Protein AF-A0A8W7PUQ1-F1 (afdb_monomer)

Secondary structure (DSSP, 8-state):
------EEEEE-TTSSEEEEEETTEEEEEES-----TT----------TTTEEEEEEETTEEE-TTS-EEE--HHHHHHTEETTEEEEEEE-SSS--EEEEEEGGG--EEEEETTEEEEE-SS---TT--TT-PPP-EEEETTTEEEE-TT--EEESTT-SS-SEEEEE-TTS-EEEEETTTTEEEEE-GGG-EEEEEEGGGGGGEESGGG---

Nearest PDB structures (foldseek):
  7pmv-assembly1_E  TM=7.782E-01  e=1.027E-05  Homo sapiens
  5dmv-assembly1_C  TM=2.772E-01  e=4.025E-01  Mus musculus
  7zke-assembly1_D  TM=2.322E-01  e=4.479E-01  Thermochaetoides thermophila
  3hih-assembly2_B  TM=2.361E-01  e=4.246E-01  Homo sapiens
  8crc-assembly1_A  TM=2.376E-01  e=8.061E-01  Homo sapiens

Radius of gyration: 18.16 Å; Cα contacts (8 Å, |Δi|>4): 390; chains: 1; bounding box: 44×46×50 Å

Foldseek 3Di:
DPDDWDWDWDDDPPAQWIWIATPNQTDTDRNPPDDDPPDPDPPPVDPPPPFKFKWKDDPQWIQASVRDIDGNDPVQQVVQDDVQWGWAKWQQDPDTAKTWIQGHPLQWIWMDGPNKIKTDGFDDDDPPPDPPDHTQCWIQIRVPDTDRQVVHKDFPVRPDPDTQWIWHQDPQRWIWIAGPVFRKIWIAHPPNMIMIMGTPVSLVRMDGNNNDDD

Mean predicted aligned error: 12.74 Å

pLDDT: mean 76.25, std 22.29, range [30.56, 98.12]

Structure (mmCIF, N/CA/C/O backbone):
data_AF-A0A8W7PUQ1-F1
#
_entry.id   AF-A0A8W7PUQ1-F1
#
loop_
_atom_site.group_PDB
_atom_site.id
_atom_site.type_symbol
_atom_site.label_atom_id
_atom_site.label_alt_id
_atom_site.label_comp_id
_atom_site.label_asym_id
_atom_site.label_entity_id
_atom_site.label_seq_id
_atom_site.pdbx_PDB_ins_code
_atom_site.Cartn_x
_atom_site.Cartn_y
_atom_site.Cartn_z
_atom_site.occupancy
_atom_site.B_iso_or_equiv
_atom_site.auth_seq_id
_atom_site.auth_comp_id
_atom_site.auth_asym_id
_atom_site.auth_atom_id
_atom_site.pdbx_PDB_model_num
ATOM 1 N N . MET A 1 1 ? -3.668 -27.436 -26.115 1.00 35.34 1 MET A N 1
ATOM 2 C CA . MET A 1 1 ? -2.282 -27.115 -25.730 1.00 35.34 1 MET A CA 1
ATOM 3 C C . MET A 1 1 ? -2.263 -27.087 -24.222 1.00 35.34 1 MET A C 1
ATOM 5 O O . MET A 1 1 ? -3.019 -26.320 -23.648 1.00 35.34 1 MET A O 1
ATOM 9 N N . THR A 1 2 ? -1.548 -28.007 -23.590 1.00 33.47 2 THR A N 1
ATOM 10 C CA . THR A 1 2 ? -1.236 -27.913 -22.163 1.00 33.47 2 THR A CA 1
ATOM 11 C C . THR A 1 2 ? 0.020 -27.069 -22.061 1.00 33.47 2 THR A C 1
ATOM 13 O O . THR A 1 2 ? 1.080 -27.518 -22.490 1.00 33.47 2 THR A O 1
ATOM 16 N N . ASP A 1 3 ? -0.117 -25.838 -21.578 1.00 37.69 3 ASP A N 1
ATOM 17 C CA . ASP A 1 3 ? 1.042 -25.005 -21.276 1.00 37.69 3 ASP A CA 1
ATOM 18 C C . ASP A 1 3 ? 1.811 -25.665 -20.131 1.00 37.69 3 ASP A C 1
ATOM 20 O O . ASP A 1 3 ? 1.284 -25.899 -19.041 1.00 37.69 3 ASP A O 1
ATOM 24 N N . HIS A 1 4 ? 3.047 -26.052 -20.421 1.00 41.28 4 HIS A N 1
ATOM 25 C CA . HIS A 1 4 ? 3.961 -26.610 -19.440 1.00 41.28 4 HIS A CA 1
ATOM 26 C C . HIS A 1 4 ? 4.674 -25.446 -18.755 1.00 41.28 4 HIS A C 1
ATOM 28 O O . HIS A 1 4 ? 5.377 -24.682 -19.409 1.00 41.28 4 HIS A O 1
ATOM 34 N N . ILE A 1 5 ? 4.466 -25.298 -17.447 1.00 40.88 5 ILE A N 1
ATOM 35 C CA . ILE A 1 5 ? 5.222 -24.354 -16.623 1.00 40.88 5 ILE A CA 1
ATOM 36 C C . ILE A 1 5 ? 6.521 -25.051 -16.229 1.00 40.88 5 ILE A C 1
ATOM 38 O O . ILE A 1 5 ? 6.491 -26.050 -15.507 1.00 40.88 5 ILE A O 1
ATOM 42 N N . ASP A 1 6 ? 7.643 -24.527 -16.708 1.00 37.72 6 ASP A N 1
ATOM 43 C CA . ASP A 1 6 ? 8.970 -24.981 -16.304 1.00 37.72 6 ASP A CA 1
ATOM 44 C C . ASP A 1 6 ? 9.453 -24.085 -15.156 1.00 37.72 6 ASP A C 1
ATOM 46 O O . ASP A 1 6 ? 9.584 -22.868 -15.319 1.00 37.72 6 ASP A O 1
ATOM 50 N N . VAL A 1 7 ? 9.630 -24.673 -13.970 1.00 40.47 7 VAL A N 1
ATOM 51 C CA . VAL A 1 7 ? 10.018 -23.951 -12.751 1.00 40.47 7 VAL A CA 1
ATOM 52 C C . VAL A 1 7 ? 11.412 -24.393 -12.347 1.00 40.47 7 VAL A C 1
ATOM 54 O O . VAL A 1 7 ? 11.623 -25.547 -11.970 1.00 40.47 7 VAL A O 1
ATOM 57 N N . GLN A 1 8 ? 12.358 -23.458 -12.361 1.00 41.62 8 GLN A N 1
ATOM 58 C CA . GLN A 1 8 ? 13.697 -23.679 -11.823 1.00 41.62 8 GLN A CA 1
ATOM 59 C C . GLN A 1 8 ? 13.895 -22.787 -10.601 1.00 41.62 8 GLN A C 1
ATOM 61 O O . GLN A 1 8 ? 13.978 -21.568 -10.713 1.00 41.62 8 GLN A O 1
ATOM 66 N N . ALA A 1 9 ? 13.966 -23.401 -9.422 1.00 44.19 9 ALA A N 1
ATOM 67 C CA . ALA A 1 9 ? 14.316 -22.708 -8.190 1.00 44.19 9 ALA A CA 1
ATOM 68 C C . ALA A 1 9 ? 15.819 -22.858 -7.932 1.00 44.19 9 ALA A C 1
ATOM 70 O O . ALA A 1 9 ? 16.340 -23.977 -7.886 1.00 44.19 9 ALA A O 1
ATOM 71 N N . ARG A 1 10 ? 16.520 -21.737 -7.747 1.00 41.62 10 ARG A N 1
ATOM 72 C CA . ARG A 1 10 ? 17.918 -21.712 -7.308 1.00 41.62 10 ARG A CA 1
ATOM 73 C C . ARG A 1 10 ? 18.037 -20.874 -6.046 1.00 41.62 10 ARG A C 1
ATOM 75 O O . ARG A 1 10 ? 17.667 -19.708 -6.006 1.00 41.62 10 ARG A O 1
ATOM 82 N N . VAL A 1 11 ? 18.599 -21.481 -5.007 1.00 42.81 11 VAL A N 1
ATOM 83 C CA . VAL A 1 11 ? 19.038 -20.756 -3.814 1.00 42.81 11 VAL A CA 1
ATOM 84 C C . VAL A 1 11 ? 20.487 -20.358 -4.058 1.00 42.81 11 VAL A C 1
ATOM 86 O O . VAL A 1 11 ? 21.373 -21.217 -4.089 1.00 42.81 11 VAL A O 1
ATOM 89 N N . LEU A 1 12 ? 20.733 -19.071 -4.292 1.00 43.00 12 LEU A N 1
ATOM 90 C CA . LEU A 1 12 ? 22.093 -18.566 -4.438 1.00 43.00 12 LEU A CA 1
ATOM 91 C C . LEU A 1 12 ? 22.745 -18.565 -3.055 1.00 43.00 12 LEU A C 1
ATOM 93 O O . LEU A 1 12 ? 22.314 -17.855 -2.158 1.00 43.00 12 LEU A O 1
ATOM 97 N N . GLN A 1 13 ? 23.810 -19.350 -2.869 1.00 41.94 13 GLN A N 1
ATOM 98 C CA . GLN A 1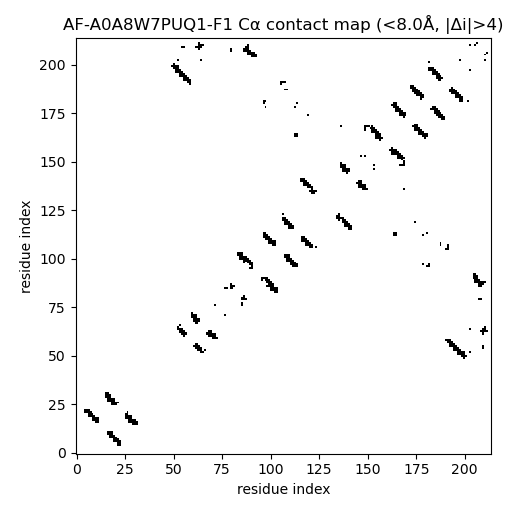 13 ? 24.498 -19.492 -1.574 1.00 41.94 13 GLN A CA 1
ATOM 99 C C . GLN A 1 13 ? 25.073 -18.178 -1.005 1.00 41.94 13 GLN A C 1
ATOM 101 O O . GLN A 1 13 ? 25.547 -18.167 0.129 1.00 41.94 13 GLN A O 1
ATOM 106 N N . TRP A 1 14 ? 25.056 -17.084 -1.773 1.00 39.66 14 TRP A N 1
ATOM 107 C CA . TRP A 1 14 ? 25.670 -15.801 -1.420 1.00 39.66 14 TRP A CA 1
ATOM 108 C C . TRP A 1 14 ? 24.685 -14.637 -1.251 1.00 39.66 14 TRP A C 1
ATOM 110 O O . TRP A 1 14 ? 25.104 -13.572 -0.802 1.00 39.66 14 TRP A O 1
ATOM 120 N N . SER A 1 15 ? 23.394 -14.828 -1.528 1.00 46.56 15 SER A N 1
ATOM 121 C CA . SER A 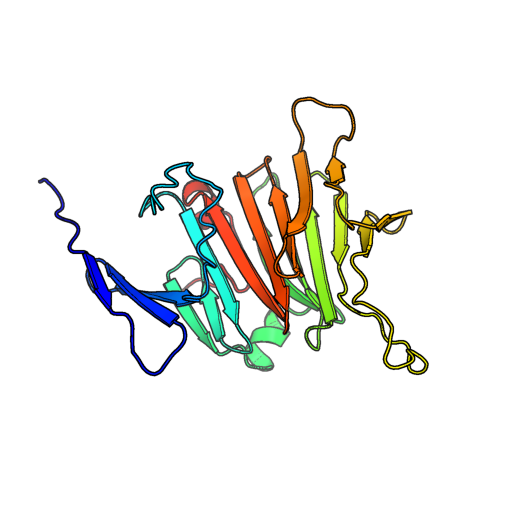1 15 ? 22.334 -13.863 -1.212 1.00 46.56 15 SER A CA 1
ATOM 122 C C . SER A 1 15 ? 21.243 -14.567 -0.408 1.00 46.56 15 SER A C 1
ATOM 124 O O . SER A 1 15 ? 20.926 -15.724 -0.657 1.00 46.56 15 SER A O 1
ATOM 126 N N . ASN A 1 16 ? 20.656 -13.891 0.582 1.00 52.47 16 ASN A N 1
ATOM 127 C CA . ASN A 1 16 ? 19.513 -14.423 1.341 1.00 52.47 16 ASN A CA 1
ATOM 128 C C . ASN A 1 16 ? 18.217 -14.358 0.509 1.00 52.47 16 ASN A C 1
ATOM 130 O O . ASN A 1 16 ? 17.157 -14.070 1.057 1.00 52.47 16 ASN A O 1
ATOM 134 N N . ASP A 1 17 ? 18.313 -14.595 -0.799 1.00 52.66 17 ASP A N 1
ATOM 135 C CA . ASP A 1 17 ? 17.231 -14.475 -1.762 1.00 52.66 17 ASP A CA 1
ATOM 136 C C . ASP A 1 17 ? 17.113 -15.793 -2.534 1.00 52.66 17 ASP A C 1
ATOM 138 O O . ASP A 1 17 ? 18.098 -16.369 -3.002 1.00 52.66 17 ASP A O 1
ATOM 142 N N . THR A 1 18 ? 15.889 -16.294 -2.639 1.00 56.56 18 THR A N 1
ATOM 143 C CA . THR A 1 18 ? 15.519 -17.422 -3.486 1.00 56.56 18 THR A CA 1
ATOM 144 C C . THR A 1 18 ? 15.159 -16.880 -4.856 1.00 56.56 18 THR A C 1
ATOM 146 O O . THR A 1 18 ? 14.224 -16.091 -4.991 1.00 56.56 18 THR A O 1
ATOM 149 N N . GLU A 1 19 ? 15.897 -17.321 -5.866 1.00 57.38 19 GLU A N 1
ATOM 150 C CA . GLU A 1 19 ? 15.599 -17.031 -7.257 1.00 57.38 19 GLU A CA 1
ATOM 151 C C . GLU A 1 19 ? 14.654 -18.116 -7.786 1.00 57.38 19 GLU A C 1
ATOM 153 O O . GLU A 1 19 ? 14.979 -19.309 -7.748 1.00 57.38 19 GLU A O 1
ATOM 158 N N . ILE A 1 20 ? 13.478 -17.722 -8.270 1.00 57.88 20 ILE A N 1
ATOM 159 C CA . ILE A 1 20 ? 12.561 -18.622 -8.974 1.00 57.88 20 ILE A CA 1
ATOM 160 C C . ILE A 1 20 ? 12.435 -18.138 -10.413 1.00 57.88 20 ILE A C 1
ATOM 162 O O . ILE A 1 20 ? 11.988 -17.019 -10.662 1.00 57.88 20 ILE A O 1
ATOM 166 N N . GLN A 1 21 ? 12.816 -18.997 -11.356 1.00 49.56 21 GLN A N 1
ATOM 167 C CA . GLN A 1 21 ? 12.643 -18.754 -12.782 1.00 49.56 21 GLN A CA 1
ATOM 168 C C . GLN A 1 21 ? 11.386 -19.457 -13.288 1.00 49.56 21 GLN A C 1
ATOM 170 O O . GLN A 1 21 ? 11.244 -20.671 -13.112 1.00 49.56 21 GLN A O 1
ATOM 175 N N . ILE A 1 22 ? 10.487 -18.693 -13.914 1.00 48.31 22 ILE A N 1
ATOM 176 C CA . ILE A 1 22 ? 9.236 -19.183 -14.507 1.00 48.31 22 ILE A CA 1
ATOM 177 C C . ILE A 1 22 ? 9.142 -18.643 -15.929 1.00 48.31 22 ILE A C 1
ATOM 179 O O . ILE A 1 22 ? 9.096 -17.431 -16.138 1.00 48.31 22 ILE A O 1
ATOM 183 N N . ASN A 1 23 ? 9.136 -19.544 -16.915 1.00 45.94 23 ASN A N 1
ATOM 184 C CA . ASN A 1 23 ? 9.055 -19.211 -18.345 1.00 45.94 23 ASN A CA 1
ATOM 185 C C . ASN A 1 23 ? 10.075 -18.139 -18.800 1.00 45.94 23 ASN A C 1
ATOM 187 O O . ASN A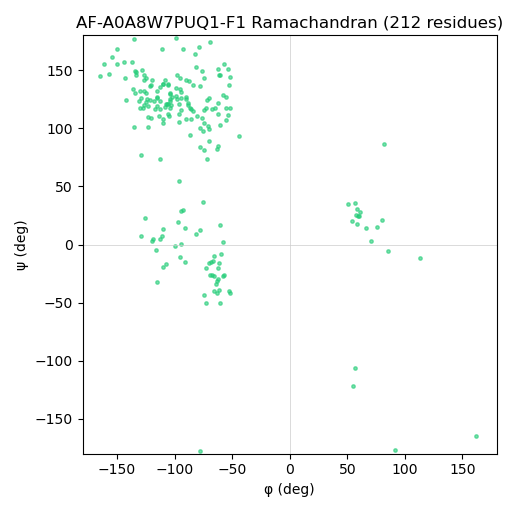 1 23 ? 9.782 -17.318 -19.665 1.00 45.94 23 ASN A O 1
ATOM 191 N N . GLY A 1 24 ? 11.275 -18.140 -18.207 1.00 51.72 24 GLY A N 1
ATOM 192 C CA . GLY A 1 24 ? 12.353 -17.191 -18.512 1.00 51.72 24 GLY A CA 1
ATOM 193 C C . GLY A 1 24 ? 12.302 -15.860 -17.750 1.00 51.72 24 GLY A C 1
ATOM 194 O O . GLY A 1 24 ? 13.245 -15.081 -17.866 1.00 51.72 24 GLY A O 1
ATOM 195 N N . GLY A 1 25 ? 11.255 -15.600 -16.960 1.00 47.41 25 GLY A N 1
ATOM 196 C CA . GLY A 1 25 ? 11.205 -14.485 -16.010 1.00 47.41 25 GLY A CA 1
ATOM 197 C C . GLY A 1 25 ? 11.792 -14.879 -14.655 1.00 47.41 25 GLY A C 1
ATOM 198 O O . GLY A 1 25 ? 11.567 -15.998 -14.193 1.00 47.41 25 GLY A O 1
ATOM 199 N N . THR A 1 26 ? 12.528 -13.968 -14.018 1.00 58.78 26 THR A N 1
ATOM 200 C CA . THR A 1 26 ? 13.144 -14.190 -12.703 1.00 58.78 26 THR A CA 1
ATOM 201 C C . THR A 1 26 ? 12.383 -13.432 -11.622 1.00 58.78 26 THR A C 1
ATOM 203 O O . THR A 1 26 ? 12.327 -12.204 -11.656 1.00 58.78 26 THR A O 1
ATOM 206 N N . ILE A 1 27 ? 11.861 -14.152 -10.628 1.00 56.88 27 ILE A N 1
ATOM 207 C CA . ILE A 1 27 ? 11.322 -13.569 -9.395 1.00 56.88 27 ILE A CA 1
ATOM 208 C C . ILE A 1 27 ? 12.293 -13.822 -8.245 1.00 56.88 27 ILE A C 1
ATOM 210 O O . ILE A 1 27 ? 12.807 -14.929 -8.075 1.00 56.88 27 ILE A O 1
ATOM 214 N N . TRP A 1 28 ? 12.493 -12.792 -7.429 1.00 54.00 28 TRP A N 1
ATOM 215 C CA . TRP A 1 28 ? 13.303 -12.836 -6.219 1.00 54.00 28 TRP A CA 1
ATOM 216 C C . TRP A 1 28 ? 12.398 -12.883 -4.989 1.00 54.00 28 TRP A C 1
ATOM 218 O O . TRP A 1 28 ? 11.544 -12.018 -4.809 1.00 54.00 28 TRP A O 1
ATOM 228 N N . PHE A 1 29 ? 12.599 -13.881 -4.132 1.00 54.66 29 PHE A N 1
ATOM 229 C CA . PHE A 1 29 ? 11.933 -13.987 -2.834 1.00 54.66 29 PHE A CA 1
ATOM 230 C C . PHE A 1 29 ? 12.970 -13.877 -1.720 1.00 54.66 29 PHE A C 1
ATOM 232 O O . PHE A 1 29 ? 13.948 -14.619 -1.766 1.00 54.66 29 PHE A O 1
ATOM 239 N N . PRO A 1 30 ? 12.776 -13.065 -0.673 1.00 44.50 30 PRO A N 1
ATOM 240 C CA . PRO A 1 30 ? 13.652 -13.118 0.491 1.00 44.50 30 PRO A CA 1
ATOM 241 C C . PRO A 1 30 ? 13.546 -14.505 1.151 1.00 44.50 30 PRO A C 1
ATOM 243 O O . PRO A 1 30 ? 12.474 -14.958 1.547 1.00 44.50 30 PRO A O 1
ATOM 246 N N . SER A 1 31 ? 14.667 -15.218 1.265 1.00 50.81 31 SER A N 1
ATOM 247 C CA . SER A 1 31 ? 14.745 -16.622 1.693 1.00 50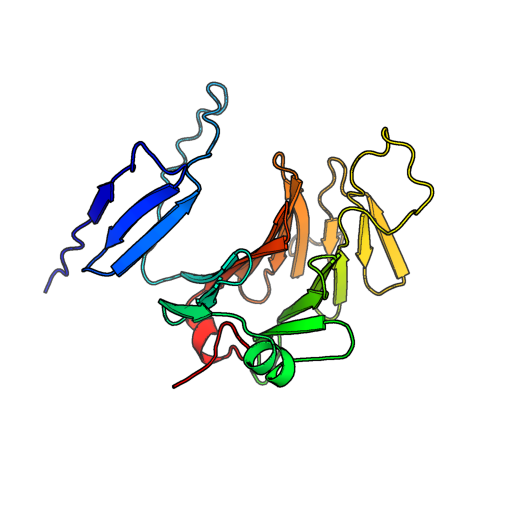.81 31 SER A CA 1
ATOM 248 C C . SER A 1 31 ? 14.618 -16.824 3.208 1.00 50.81 31 SER A C 1
ATOM 250 O O . SER A 1 31 ? 14.914 -17.907 3.715 1.00 50.81 31 SER A O 1
ATOM 252 N N . ARG A 1 32 ? 14.211 -15.803 3.968 1.00 44.81 32 ARG A N 1
ATOM 253 C CA . ARG A 1 32 ? 14.038 -15.899 5.424 1.00 44.81 32 ARG A CA 1
ATOM 254 C C . ARG A 1 32 ? 12.589 -16.185 5.808 1.00 44.81 32 ARG A C 1
ATOM 256 O O . ARG A 1 32 ? 12.038 -15.514 6.660 1.00 44.81 32 ARG A O 1
ATOM 263 N N . PHE A 1 33 ? 12.003 -17.245 5.257 1.00 42.09 33 PHE A N 1
ATOM 264 C CA . PHE A 1 33 ? 10.867 -17.887 5.917 1.00 42.09 33 PHE A CA 1
ATOM 265 C C . PHE A 1 33 ? 11.412 -18.754 7.057 1.00 42.09 33 PHE A C 1
ATOM 267 O O . PHE A 1 33 ? 11.930 -19.850 6.828 1.00 42.09 33 PHE A O 1
ATOM 274 N N . TYR A 1 34 ? 11.352 -18.267 8.299 1.00 37.12 34 TYR A N 1
ATOM 275 C CA . TYR A 1 34 ? 11.734 -19.078 9.457 1.00 37.12 34 TYR A CA 1
ATOM 276 C C . TYR A 1 34 ? 10.815 -20.304 9.574 1.00 37.12 34 TYR A C 1
ATOM 278 O O . TYR A 1 34 ? 9.630 -20.206 9.894 1.00 37.12 34 TYR A O 1
ATOM 286 N N . HIS A 1 35 ? 11.395 -21.485 9.349 1.00 36.50 35 HIS A N 1
ATOM 287 C CA . HIS A 1 35 ? 10.791 -22.784 9.630 1.00 36.50 35 HIS A CA 1
ATOM 288 C C . HIS A 1 35 ? 10.323 -22.854 11.094 1.00 36.50 35 HIS A C 1
ATOM 290 O O . HIS A 1 35 ? 11.136 -22.928 12.016 1.00 36.50 35 HIS A O 1
ATOM 296 N N . ASN A 1 36 ? 9.009 -22.894 11.325 1.00 35.91 36 ASN A N 1
ATOM 297 C CA . ASN A 1 36 ? 8.455 -23.214 12.636 1.00 35.91 36 ASN A CA 1
ATOM 298 C C . ASN A 1 36 ? 8.099 -24.703 12.710 1.00 35.91 36 ASN A C 1
ATOM 300 O O . ASN A 1 36 ? 7.086 -25.147 12.176 1.00 35.91 36 ASN A O 1
ATOM 304 N N . VAL A 1 37 ? 8.913 -25.471 13.433 1.00 37.50 37 VAL A N 1
ATOM 305 C CA . VAL A 1 37 ? 8.731 -26.919 13.646 1.00 37.50 37 VAL A CA 1
ATOM 306 C C . VAL A 1 37 ? 7.469 -27.260 14.463 1.00 37.50 37 VAL A C 1
ATOM 308 O O . VAL A 1 37 ? 7.089 -28.424 14.542 1.00 37.50 37 VAL A O 1
ATOM 311 N N . LYS A 1 38 ? 6.796 -26.266 15.067 1.00 32.66 38 LYS A N 1
ATOM 312 C CA . LYS A 1 38 ? 5.548 -26.445 15.836 1.00 32.66 38 LYS A CA 1
ATOM 313 C C . LYS A 1 38 ? 4.273 -26.084 15.069 1.00 32.66 38 LYS A C 1
ATOM 315 O O . LYS A 1 38 ? 3.187 -26.251 15.611 1.00 32.66 38 LYS A O 1
ATOM 320 N N . MET A 1 39 ? 4.379 -25.620 13.825 1.00 37.78 39 MET A N 1
ATOM 321 C CA . MET A 1 39 ? 3.228 -25.356 12.959 1.00 37.78 39 MET A CA 1
ATOM 322 C C . MET A 1 39 ? 3.233 -26.344 11.791 1.00 37.78 39 MET A C 1
ATOM 324 O O . MET A 1 39 ? 3.535 -25.989 10.658 1.00 37.78 39 MET A O 1
ATOM 328 N N . GLN A 1 40 ? 2.884 -27.605 12.063 1.00 33.81 40 GLN A N 1
ATOM 329 C CA . GLN A 1 40 ? 2.415 -28.521 11.019 1.00 33.81 40 GLN A CA 1
ATOM 330 C C . GLN A 1 40 ? 1.006 -28.091 10.587 1.00 33.81 40 GLN A C 1
ATOM 332 O O . GLN A 1 40 ? -0.000 -28.696 10.943 1.00 33.81 40 GLN A O 1
ATOM 337 N N . HIS A 1 41 ? 0.924 -27.000 9.839 1.00 30.56 41 HIS A N 1
ATOM 338 C CA . HIS A 1 41 ? -0.034 -26.910 8.750 1.00 30.56 41 HIS A CA 1
ATOM 339 C C . HIS A 1 41 ? 0.810 -26.886 7.491 1.00 30.56 41 HIS A C 1
ATOM 341 O O . HIS A 1 41 ? 1.729 -26.076 7.368 1.00 30.56 41 HIS A O 1
ATOM 347 N N . SER A 1 42 ? 0.555 -27.834 6.596 1.00 31.33 42 SER A N 1
ATOM 348 C CA . SER A 1 42 ? 1.131 -27.854 5.262 1.00 31.33 42 SER A CA 1
ATOM 349 C C . SER A 1 42 ? 0.629 -26.624 4.512 1.00 31.33 42 SER A C 1
ATOM 351 O O . SER A 1 42 ? -0.341 -26.697 3.762 1.00 31.33 42 SER A O 1
ATOM 353 N N . TYR A 1 43 ? 1.268 -25.477 4.723 1.00 36.44 43 TYR A N 1
ATOM 354 C CA . TYR A 1 43 ? 1.211 -24.403 3.754 1.00 36.44 43 TYR A CA 1
ATOM 355 C C . TYR A 1 43 ? 2.021 -24.897 2.562 1.00 36.44 43 TYR A C 1
ATOM 357 O O . TYR A 1 43 ? 3.237 -24.745 2.487 1.00 36.44 43 TYR A O 1
ATOM 365 N N . THR A 1 44 ? 1.347 -25.575 1.637 1.00 32.38 44 THR A N 1
ATOM 366 C CA . THR A 1 44 ? 1.780 -25.536 0.247 1.00 32.38 44 THR A CA 1
ATOM 367 C C . THR A 1 44 ? 1.825 -24.061 -0.126 1.00 32.38 44 THR A C 1
ATOM 369 O O . THR A 1 44 ? 0.768 -23.440 -0.239 1.00 32.38 44 THR A O 1
ATOM 372 N N . SER A 1 45 ? 3.023 -23.489 -0.268 1.00 36.25 45 SER A N 1
ATOM 373 C CA . SER A 1 45 ? 3.212 -22.191 -0.917 1.00 36.25 45 SER A CA 1
ATOM 374 C C . SER A 1 45 ? 2.756 -22.341 -2.364 1.00 36.25 45 SER A C 1
ATOM 376 O O . SER A 1 45 ? 3.526 -22.703 -3.250 1.00 36.25 45 SER A O 1
ATOM 378 N N . ARG A 1 46 ? 1.454 -22.177 -2.586 1.00 35.03 46 ARG A N 1
ATOM 379 C CA . ARG A 1 46 ? 0.842 -22.222 -3.903 1.00 35.03 46 ARG A CA 1
ATOM 380 C C . ARG A 1 46 ? 0.938 -20.813 -4.459 1.00 35.03 46 ARG A C 1
ATOM 382 O O . ARG A 1 46 ? 0.112 -19.960 -4.161 1.00 35.03 46 ARG A O 1
ATOM 389 N N . ILE A 1 47 ? 1.991 -20.563 -5.224 1.00 38.53 47 ILE A N 1
ATOM 390 C CA . ILE A 1 47 ? 2.052 -19.377 -6.068 1.00 38.53 47 ILE A CA 1
ATOM 391 C C . ILE A 1 47 ? 1.126 -19.682 -7.245 1.00 38.53 47 ILE A C 1
ATOM 393 O O . ILE A 1 47 ? 1.489 -20.422 -8.159 1.00 38.53 47 ILE A O 1
ATOM 397 N N . GLU A 1 48 ? -0.109 -19.190 -7.185 1.00 37.97 48 GLU A N 1
ATOM 398 C CA . GLU A 1 48 ? -1.026 -19.242 -8.322 1.00 37.97 48 GLU A CA 1
ATOM 399 C C . GLU A 1 48 ? -0.584 -18.191 -9.345 1.00 37.97 48 GLU A C 1
ATOM 401 O O . GLU A 1 48 ? -1.071 -17.060 -9.392 1.00 37.97 48 GLU A O 1
ATOM 406 N N . TYR A 1 49 ? 0.419 -18.571 -10.135 1.00 37.19 49 TYR A N 1
ATOM 407 C CA . TYR A 1 49 ? 0.915 -17.782 -11.251 1.00 37.19 49 TYR A CA 1
ATOM 408 C C . TYR A 1 49 ? -0.247 -17.474 -12.204 1.00 37.19 49 TYR A C 1
ATOM 410 O O . TYR A 1 49 ? -0.871 -18.390 -12.740 1.00 37.19 49 TYR A O 1
ATOM 418 N 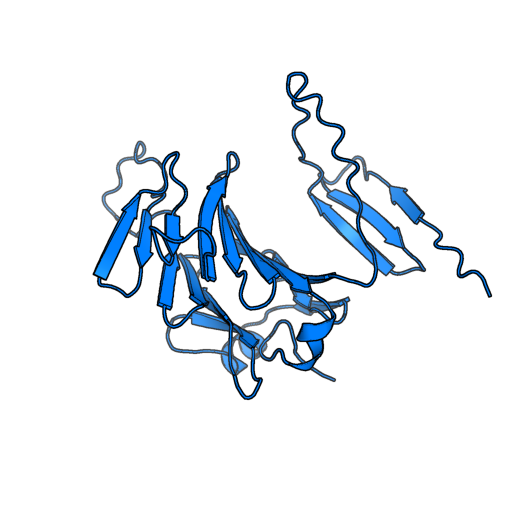N . GLY A 1 50 ? -0.557 -16.185 -12.369 1.00 50.22 50 GLY A N 1
ATOM 419 C CA . GLY A 1 50 ? -1.630 -15.686 -13.236 1.00 50.22 50 GLY A CA 1
ATOM 420 C C . GLY A 1 50 ? -2.818 -15.022 -12.527 1.00 50.22 50 GLY A C 1
ATOM 421 O O . GLY A 1 50 ? -3.605 -14.368 -13.209 1.00 50.22 50 GLY A O 1
ATOM 422 N N . PHE A 1 51 ? -2.949 -15.137 -11.198 1.00 69.25 51 PHE A N 1
ATOM 423 C CA . PHE A 1 51 ? -4.070 -14.525 -10.458 1.00 69.25 51 PHE A CA 1
ATOM 424 C C . PHE A 1 51 ? -3.682 -13.346 -9.569 1.00 69.25 51 PHE A C 1
ATOM 426 O O . PHE A 1 51 ? -4.561 -12.554 -9.230 1.00 69.25 51 PHE A O 1
ATOM 433 N N . LEU A 1 52 ? -2.404 -13.206 -9.207 1.00 81.69 52 LEU A N 1
ATOM 434 C CA . LEU A 1 52 ? -1.885 -12.077 -8.436 1.00 81.69 52 LEU A CA 1
ATOM 435 C C . LEU A 1 52 ? -0.787 -11.354 -9.222 1.00 81.69 52 LEU A C 1
ATOM 437 O O . LEU A 1 52 ? 0.100 -11.974 -9.802 1.00 81.69 52 LEU A O 1
ATOM 441 N N . SER A 1 53 ? -0.842 -10.030 -9.207 1.00 86.25 53 SER A N 1
ATOM 442 C CA . SER A 1 53 ? 0.182 -9.116 -9.691 1.00 86.25 53 SER A CA 1
ATOM 443 C C . SER A 1 53 ? 0.890 -8.489 -8.498 1.00 86.25 53 SER A C 1
ATOM 445 O O . SER A 1 53 ? 0.248 -8.122 -7.513 1.00 86.25 53 SER A O 1
ATOM 447 N N . VAL A 1 54 ? 2.213 -8.373 -8.590 1.00 89.19 54 VAL A N 1
ATOM 448 C CA . VAL A 1 54 ? 3.057 -7.908 -7.487 1.00 89.19 54 VAL A CA 1
ATOM 449 C C . VAL A 1 54 ? 3.663 -6.559 -7.840 1.00 89.19 54 VAL A C 1
ATOM 451 O O . VAL A 1 54 ? 4.137 -6.370 -8.955 1.00 89.19 54 VAL A O 1
ATOM 454 N N . CYS A 1 55 ? 3.653 -5.630 -6.891 1.00 93.81 55 CYS A N 1
ATOM 455 C CA . CYS A 1 55 ? 4.505 -4.451 -6.930 1.00 93.81 55 CYS A CA 1
ATOM 456 C C . CYS A 1 55 ? 5.395 -4.442 -5.692 1.00 93.81 55 CYS A C 1
ATOM 458 O O . CYS A 1 55 ? 4.925 -4.746 -4.600 1.00 93.81 55 CYS A O 1
ATOM 460 N N . SER A 1 56 ? 6.672 -4.115 -5.846 1.00 94.19 56 SER A N 1
ATOM 461 C CA . SER A 1 56 ? 7.626 -4.134 -4.740 1.00 94.19 56 SER A CA 1
ATOM 462 C C . SER A 1 56 ? 8.599 -2.976 -4.856 1.00 94.19 56 SER A C 1
ATOM 464 O O . SER A 1 56 ? 9.256 -2.837 -5.883 1.00 94.19 56 SER A O 1
ATOM 466 N N . LEU A 1 57 ? 8.694 -2.156 -3.815 1.00 93.38 57 LEU A N 1
ATOM 467 C CA . LEU A 1 57 ? 9.721 -1.138 -3.663 1.00 93.38 57 LEU A CA 1
ATOM 468 C C . LEU A 1 57 ? 10.726 -1.623 -2.620 1.00 93.38 57 LEU A C 1
ATOM 470 O O . LEU A 1 57 ? 10.409 -1.716 -1.434 1.00 93.38 57 LEU A O 1
ATOM 474 N N . ILE A 1 58 ? 11.942 -1.916 -3.070 1.00 89.94 58 ILE A N 1
ATOM 475 C CA . ILE A 1 58 ? 13.064 -2.308 -2.219 1.00 89.94 58 ILE A CA 1
ATOM 476 C C . ILE A 1 58 ? 14.172 -1.287 -2.447 1.00 89.94 58 ILE A C 1
ATOM 478 O O . ILE A 1 58 ? 14.792 -1.261 -3.511 1.00 89.94 58 ILE A O 1
ATOM 482 N N . TYR A 1 59 ? 14.413 -0.446 -1.440 1.00 86.88 59 TYR A N 1
ATOM 483 C CA . TYR A 1 59 ? 15.299 0.714 -1.533 1.00 86.88 59 TYR A CA 1
ATOM 484 C C . TYR A 1 59 ? 14.883 1.662 -2.668 1.00 86.88 59 TYR A C 1
ATOM 486 O O . TYR A 1 59 ? 13.894 2.378 -2.556 1.00 86.88 59 TYR A O 1
ATOM 494 N N . ASP A 1 60 ? 15.644 1.662 -3.754 1.00 89.12 60 ASP A N 1
ATOM 495 C CA . ASP A 1 60 ? 15.493 2.484 -4.946 1.00 89.12 60 ASP A CA 1
ATOM 496 C C . ASP A 1 60 ? 15.069 1.657 -6.169 1.00 89.12 60 ASP A C 1
ATOM 498 O O . ASP A 1 60 ? 15.024 2.175 -7.281 1.00 89.12 60 ASP A O 1
ATOM 502 N N . LYS A 1 61 ? 14.743 0.373 -5.987 1.00 90.94 61 LYS A N 1
ATOM 503 C CA . LYS A 1 61 ? 14.278 -0.515 -7.054 1.00 90.94 61 LYS A CA 1
ATOM 504 C C . LYS A 1 61 ? 12.799 -0.795 -6.898 1.00 90.94 61 LYS A C 1
ATOM 506 O O . LYS A 1 61 ? 12.367 -1.357 -5.893 1.00 90.94 61 LYS A O 1
ATOM 511 N N . LEU A 1 62 ? 12.043 -0.448 -7.928 1.00 92.94 62 LEU A N 1
ATOM 512 C CA . LEU A 1 62 ? 10.616 -0.682 -8.015 1.00 92.94 62 LEU A CA 1
ATOM 513 C C . LEU A 1 62 ? 10.326 -1.778 -9.040 1.00 92.94 62 LEU A C 1
ATOM 515 O O . LEU A 1 62 ? 10.583 -1.602 -10.225 1.00 92.94 62 LEU A O 1
ATOM 519 N N . THR A 1 63 ? 9.738 -2.880 -8.596 1.00 91.69 63 THR A N 1
ATOM 520 C CA . THR A 1 63 ? 9.090 -3.863 -9.469 1.00 91.69 63 THR A CA 1
ATOM 521 C C . THR A 1 63 ? 7.625 -3.474 -9.630 1.00 91.69 63 THR A C 1
ATOM 523 O O . THR A 1 63 ? 6.940 -3.295 -8.627 1.00 91.69 63 THR A O 1
ATOM 526 N N . THR A 1 64 ? 7.141 -3.321 -10.861 1.00 92.31 64 THR A N 1
ATOM 527 C CA . THR A 1 64 ? 5.751 -2.942 -11.169 1.00 92.31 64 THR A CA 1
ATOM 528 C C . THR A 1 64 ? 4.860 -4.170 -11.369 1.00 92.31 64 THR A C 1
ATOM 530 O O . THR A 1 64 ? 5.355 -5.270 -11.604 1.00 92.31 64 THR A O 1
ATOM 533 N N . PHE A 1 65 ? 3.534 -3.989 -11.408 1.00 89.69 65 PHE A N 1
ATOM 534 C CA . PHE A 1 65 ? 2.597 -5.079 -11.733 1.00 89.69 65 PHE A CA 1
ATOM 535 C C . PHE A 1 65 ? 2.793 -5.671 -13.135 1.00 89.69 65 PHE A C 1
ATOM 537 O O . PHE A 1 65 ? 2.213 -6.710 -13.455 1.00 89.69 65 PHE A O 1
ATOM 544 N N . ASN A 1 66 ? 3.516 -4.964 -14.009 1.00 85.69 66 ASN A N 1
ATOM 545 C CA . ASN A 1 66 ? 3.883 -5.383 -15.361 1.00 85.69 66 ASN A CA 1
ATOM 546 C C . ASN A 1 66 ? 5.231 -6.116 -15.409 1.00 85.69 66 ASN A C 1
ATOM 548 O O . ASN A 1 66 ? 5.792 -6.244 -16.494 1.00 85.69 66 ASN A O 1
ATOM 552 N N . ASP A 1 67 ? 5.754 -6.545 -14.258 1.00 82.75 67 ASP A N 1
ATOM 553 C CA . ASP A 1 67 ? 7.044 -7.225 -14.124 1.00 82.75 67 ASP A CA 1
ATOM 554 C C . ASP A 1 67 ? 8.226 -6.377 -14.634 1.00 82.75 67 ASP A C 1
ATOM 556 O O . ASP A 1 67 ? 9.276 -6.894 -15.020 1.00 82.75 67 ASP A O 1
ATOM 560 N N . ARG A 1 68 ? 8.069 -5.043 -14.641 1.00 85.00 68 ARG A N 1
ATOM 561 C CA . ARG A 1 68 ? 9.149 -4.106 -14.981 1.00 85.00 68 ARG A CA 1
ATOM 562 C C . ARG A 1 68 ? 9.906 -3.718 -13.736 1.00 85.00 68 ARG A C 1
ATOM 564 O O . ARG A 1 68 ? 9.293 -3.448 -12.710 1.00 85.00 68 ARG A O 1
ATOM 571 N N . VAL A 1 69 ? 11.220 -3.601 -13.872 1.00 88.38 69 VAL A N 1
ATOM 572 C CA . VAL A 1 69 ? 12.080 -3.058 -12.827 1.00 88.38 69 VAL A CA 1
ATOM 573 C C . VAL A 1 69 ? 12.479 -1.642 -13.216 1.00 88.38 69 VAL A C 1
ATOM 575 O O . VAL A 1 69 ? 13.135 -1.433 -14.235 1.00 88.38 69 VAL A O 1
ATOM 578 N N . LEU A 1 70 ? 12.066 -0.682 -12.400 1.00 89.06 70 LEU A N 1
ATOM 579 C CA . LEU A 1 70 ? 12.392 0.730 -12.519 1.00 89.06 70 LEU A CA 1
ATOM 580 C C . LEU A 1 70 ? 13.360 1.116 -11.405 1.00 89.06 70 LEU A C 1
ATOM 582 O O . LEU A 1 70 ? 13.241 0.667 -10.264 1.00 89.06 70 LEU A O 1
ATOM 586 N N . GLN A 1 71 ? 14.313 1.974 -11.744 1.00 92.12 71 GLN A N 1
ATOM 587 C CA . GLN A 1 71 ? 15.145 2.653 -10.765 1.00 92.12 71 GLN A CA 1
ATOM 588 C C . GLN A 1 71 ? 14.409 3.926 -10.331 1.00 92.12 71 GLN A C 1
ATOM 590 O O . GLN A 1 71 ? 14.162 4.806 -11.154 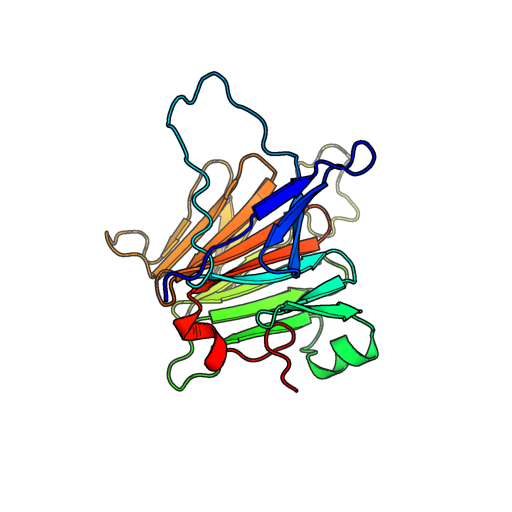1.00 92.12 71 GLN A O 1
ATOM 595 N N . LEU A 1 72 ? 14.056 4.028 -9.053 1.00 90.12 72 LEU A N 1
ATOM 596 C CA . LEU A 1 72 ? 13.355 5.169 -8.480 1.00 90.12 72 LEU A CA 1
ATOM 597 C C . LEU A 1 72 ? 14.340 6.323 -8.255 1.00 90.12 72 LEU A C 1
ATOM 599 O O . LEU A 1 72 ? 14.903 6.492 -7.173 1.00 90.12 72 LEU A O 1
ATOM 603 N N . THR A 1 73 ? 14.584 7.100 -9.308 1.00 92.50 73 THR A N 1
ATOM 604 C CA . THR A 1 73 ? 15.349 8.348 -9.215 1.00 92.50 73 THR A CA 1
ATOM 605 C C . THR A 1 73 ? 14.481 9.479 -8.660 1.00 92.50 73 THR A C 1
ATOM 607 O O . THR A 1 73 ? 13.261 9.345 -8.532 1.00 92.50 73 THR A O 1
ATOM 610 N N . ASN A 1 74 ? 15.099 10.616 -8.326 1.00 91.25 74 ASN A N 1
ATOM 611 C CA . ASN A 1 74 ? 14.349 11.785 -7.866 1.00 91.25 74 ASN A CA 1
ATOM 612 C C . ASN A 1 74 ? 13.378 12.279 -8.944 1.00 91.25 74 ASN A C 1
ATOM 614 O O . ASN A 1 74 ? 12.251 12.615 -8.611 1.00 91.25 74 ASN A O 1
ATOM 618 N N . GLU A 1 75 ? 13.788 12.252 -10.214 1.00 91.75 75 GLU A N 1
ATOM 619 C CA . GLU A 1 75 ? 12.960 12.673 -11.345 1.00 91.75 75 GLU A CA 1
ATOM 620 C C . GLU A 1 75 ? 11.694 11.815 -11.451 1.00 91.75 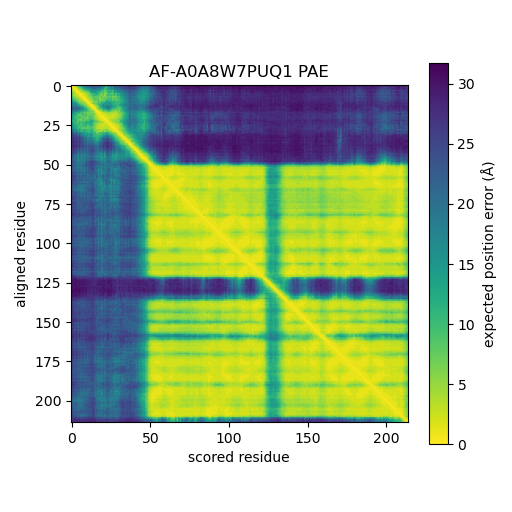75 GLU A C 1
ATOM 622 O O . GLU A 1 75 ? 10.593 12.354 -11.463 1.00 91.75 75 GLU A O 1
ATOM 627 N N . VAL A 1 76 ? 11.846 10.484 -11.423 1.00 90.69 76 VAL A N 1
ATOM 628 C CA . VAL A 1 76 ? 10.715 9.541 -11.474 1.00 90.69 76 VAL A CA 1
ATOM 629 C C . VAL A 1 76 ? 9.806 9.711 -10.256 1.00 90.69 76 VAL A C 1
ATOM 631 O O . VAL A 1 76 ? 8.584 9.697 -10.375 1.00 90.69 76 VAL A O 1
ATOM 634 N N . ARG A 1 77 ? 10.380 9.895 -9.063 1.00 90.44 77 ARG A N 1
ATOM 635 C CA . ARG A 1 77 ? 9.597 10.107 -7.839 1.00 90.44 77 ARG A CA 1
ATOM 636 C C . ARG A 1 77 ? 8.819 11.426 -7.876 1.00 90.44 77 ARG A C 1
ATOM 638 O O . ARG A 1 77 ? 7.676 11.462 -7.424 1.00 90.44 77 ARG A O 1
ATOM 645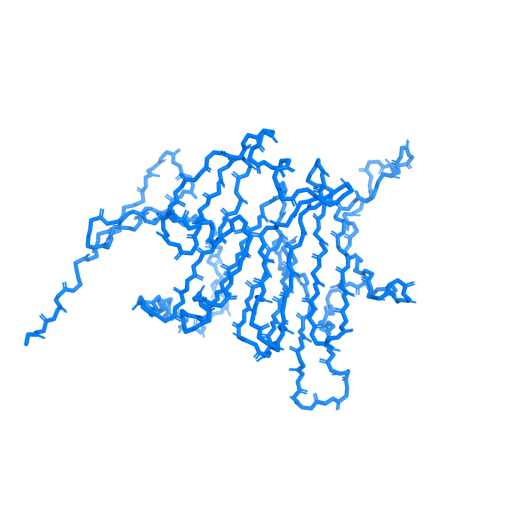 N N . ASP A 1 78 ? 9.426 12.492 -8.394 1.00 91.88 78 ASP A N 1
ATOM 646 C CA . ASP A 1 78 ? 8.839 13.833 -8.423 1.00 91.88 78 ASP A CA 1
ATOM 647 C C . ASP A 1 78 ? 7.614 13.920 -9.356 1.00 91.88 78 ASP A C 1
ATOM 649 O O . ASP A 1 78 ? 6.704 14.702 -9.079 1.00 91.88 78 ASP A O 1
ATOM 653 N N . GLU A 1 79 ? 7.514 13.065 -10.383 1.00 92.19 79 GLU A N 1
ATOM 654 C CA . GLU A 1 79 ? 6.313 12.942 -11.234 1.00 92.19 79 GLU A CA 1
ATOM 655 C C . GLU A 1 79 ? 5.066 12.483 -10.462 1.00 92.19 79 GLU A C 1
ATOM 657 O O . GLU A 1 79 ? 3.941 12.852 -10.802 1.00 92.19 79 GLU A O 1
ATOM 662 N N . TYR A 1 80 ? 5.262 11.708 -9.395 1.00 93.81 80 TYR A N 1
ATOM 663 C CA . TYR A 1 80 ? 4.196 11.124 -8.577 1.00 93.81 80 TYR A CA 1
ATOM 664 C C . TYR A 1 80 ? 4.109 11.759 -7.185 1.00 93.81 80 TYR A C 1
ATOM 666 O O . TYR A 1 80 ? 3.462 11.217 -6.281 1.00 93.81 80 TYR A O 1
ATOM 674 N N . ARG A 1 81 ? 4.773 12.899 -6.982 1.00 94.38 81 ARG A N 1
ATOM 675 C CA . ARG A 1 81 ? 4.935 13.506 -5.665 1.00 94.38 81 ARG A CA 1
ATOM 676 C C . ARG A 1 81 ? 3.690 14.241 -5.190 1.00 94.38 81 ARG A C 1
ATOM 678 O O . ARG A 1 81 ? 3.082 15.034 -5.905 1.00 94.38 81 ARG A O 1
ATOM 685 N N . VAL A 1 82 ? 3.367 14.034 -3.918 1.00 92.06 82 VAL A N 1
ATOM 686 C CA . VAL A 1 82 ? 2.318 14.739 -3.183 1.00 92.06 82 VAL A CA 1
ATOM 687 C C . VAL A 1 82 ? 2.874 15.133 -1.816 1.00 92.06 82 VAL A C 1
ATOM 689 O O . VAL A 1 82 ? 2.930 14.321 -0.893 1.00 92.06 82 VAL A O 1
ATOM 692 N N . ARG A 1 83 ? 3.268 16.408 -1.675 1.00 91.25 83 ARG A N 1
ATOM 693 C CA . ARG A 1 83 ? 3.904 16.953 -0.457 1.00 91.25 83 ARG A CA 1
ATOM 694 C C . ARG A 1 83 ? 5.152 16.135 -0.067 1.00 91.25 83 ARG A C 1
ATOM 696 O O . ARG A 1 83 ? 6.056 16.007 -0.890 1.00 91.25 83 ARG A O 1
ATOM 703 N N . ASP A 1 84 ? 5.176 15.582 1.146 1.00 91.94 84 ASP A N 1
ATOM 704 C CA . ASP A 1 84 ? 6.272 14.788 1.724 1.00 91.94 84 ASP A CA 1
ATOM 705 C C . ASP A 1 84 ? 6.092 13.277 1.472 1.00 91.94 84 ASP A C 1
ATOM 707 O O . ASP A 1 84 ? 6.462 12.434 2.291 1.00 91.94 84 ASP A O 1
ATOM 711 N N . SER A 1 85 ? 5.439 12.926 0.364 1.00 95.50 85 SER A N 1
ATOM 712 C CA . SER A 1 85 ? 5.158 11.551 -0.038 1.00 95.50 85 SER A CA 1
ATOM 713 C C . SER A 1 85 ? 5.093 11.433 -1.556 1.00 95.50 85 SER A C 1
ATOM 715 O O . SER A 1 85 ? 4.991 12.436 -2.269 1.00 95.50 85 SER A O 1
ATOM 717 N N . PHE A 1 86 ? 5.086 10.207 -2.064 1.00 95.94 86 PHE A N 1
ATOM 718 C CA . PHE A 1 86 ? 4.826 9.931 -3.473 1.00 95.94 86 PHE A CA 1
ATOM 719 C C . PHE A 1 86 ? 3.824 8.789 -3.644 1.00 95.94 86 PHE A C 1
ATOM 721 O O . PHE A 1 86 ? 3.750 7.866 -2.826 1.00 95.94 86 PHE A O 1
ATOM 728 N N . LEU A 1 87 ? 3.034 8.865 -4.716 1.00 97.00 87 LEU A N 1
ATOM 729 C CA . LEU A 1 87 ? 2.025 7.872 -5.058 1.00 97.00 87 LEU A CA 1
ATOM 730 C C . LEU A 1 87 ? 2.694 6.610 -5.611 1.00 97.00 87 LEU A C 1
ATOM 732 O O . LEU A 1 87 ? 3.106 6.562 -6.771 1.00 97.00 87 LEU A O 1
ATOM 736 N N . LEU A 1 88 ? 2.745 5.560 -4.793 1.00 96.62 88 LEU A N 1
ATOM 737 C CA . LEU A 1 88 ? 3.227 4.256 -5.231 1.00 96.62 88 LEU A CA 1
ATOM 738 C C . LEU A 1 88 ? 2.190 3.591 -6.141 1.00 96.62 88 LEU A C 1
ATOM 740 O O . LEU A 1 88 ? 2.512 3.157 -7.247 1.00 96.62 88 LEU A O 1
ATOM 744 N N . THR A 1 89 ? 0.929 3.543 -5.706 1.00 97.12 89 THR A N 1
ATOM 745 C CA . THR A 1 89 ? -0.171 3.078 -6.555 1.00 97.12 89 THR A CA 1
ATOM 746 C C . THR A 1 89 ? -1.537 3.524 -6.053 1.00 97.12 89 THR A C 1
ATOM 748 O O . THR A 1 89 ? -1.718 3.726 -4.858 1.00 97.12 89 THR A O 1
ATOM 751 N N . ALA A 1 90 ? -2.522 3.621 -6.942 1.00 96.81 90 ALA A N 1
ATOM 752 C CA . ALA A 1 90 ? -3.929 3.761 -6.578 1.00 96.81 90 ALA A CA 1
ATOM 753 C C . ALA A 1 90 ? -4.836 3.016 -7.556 1.00 96.81 90 ALA A C 1
ATOM 755 O O . ALA A 1 90 ? -4.463 2.777 -8.701 1.00 96.81 90 ALA A O 1
ATOM 756 N N . ASP A 1 91 ? -6.030 2.664 -7.098 1.00 95.62 91 ASP A N 1
ATOM 757 C CA . ASP A 1 91 ? -7.139 2.246 -7.947 1.00 95.62 91 ASP A CA 1
ATOM 758 C C . ASP A 1 91 ? -7.750 3.493 -8.603 1.00 95.62 91 ASP A C 1
ATOM 760 O O . ASP A 1 91 ? -8.385 4.310 -7.940 1.00 95.62 91 ASP A O 1
ATOM 764 N N . CYS A 1 92 ? -7.533 3.645 -9.907 1.00 93.50 92 CYS A N 1
ATOM 765 C CA . CYS A 1 92 ? -8.033 4.749 -10.725 1.00 93.50 92 CYS A CA 1
ATOM 766 C C . CYS A 1 92 ? -9.335 4.385 -11.470 1.00 93.50 92 CYS A C 1
ATOM 768 O O . CYS A 1 92 ? -9.683 5.018 -12.472 1.00 93.50 92 CYS A O 1
ATOM 770 N N . SER A 1 93 ? -10.059 3.350 -11.028 1.00 92.44 93 SER A N 1
ATOM 771 C CA . SER A 1 93 ? -11.392 3.041 -11.555 1.00 92.44 93 SER A CA 1
ATOM 772 C C . SER A 1 93 ? -12.439 4.085 -11.140 1.00 92.44 93 SER A C 1
ATOM 774 O O . SER A 1 93 ? -12.192 4.982 -10.337 1.00 92.44 93 SER A O 1
ATOM 776 N N . LEU A 1 94 ? -13.658 3.959 -11.676 1.00 90.06 94 LEU A N 1
ATOM 777 C CA . LEU A 1 94 ? -14.794 4.814 -11.299 1.00 90.06 94 LEU A CA 1
ATOM 778 C C . LEU A 1 94 ? -15.184 4.684 -9.819 1.00 90.06 94 LEU A C 1
ATOM 780 O O . LEU A 1 94 ? -15.854 5.565 -9.285 1.00 90.06 94 LEU A O 1
ATOM 784 N N . THR A 1 95 ? -14.789 3.589 -9.169 1.00 91.62 95 THR A N 1
ATOM 785 C CA . THR A 1 95 ? -15.058 3.315 -7.756 1.00 91.62 95 THR A CA 1
ATOM 786 C C . THR A 1 95 ? -13.746 2.941 -7.061 1.00 91.62 95 THR A C 1
ATOM 788 O O . THR A 1 95 ? -13.514 1.749 -6.852 1.00 91.62 95 THR A O 1
ATOM 791 N N . PRO A 1 96 ? -12.875 3.918 -6.739 1.00 93.88 96 PRO A N 1
ATOM 792 C CA . PRO A 1 96 ? -11.566 3.667 -6.143 1.00 93.88 96 PRO A CA 1
ATOM 793 C C . PRO A 1 96 ? -11.659 2.912 -4.820 1.00 93.88 96 PRO A C 1
ATOM 795 O O . PRO A 1 96 ? -12.385 3.321 -3.912 1.00 93.88 96 PRO A O 1
ATOM 798 N N . LYS A 1 97 ? -10.895 1.827 -4.696 1.00 95.00 97 LYS A N 1
ATOM 799 C CA . LYS A 1 97 ? -10.880 0.985 -3.489 1.00 95.00 97 LYS A CA 1
ATOM 800 C C . LYS A 1 97 ? -9.616 1.124 -2.655 1.00 95.00 97 LYS A C 1
ATOM 802 O O . LYS A 1 97 ? -9.604 0.683 -1.507 1.00 95.00 97 LYS A O 1
ATOM 807 N N . MET A 1 98 ? -8.549 1.680 -3.228 1.00 96.38 98 MET A N 1
ATOM 808 C CA . MET A 1 98 ? -7.253 1.763 -2.565 1.00 96.38 98 MET A CA 1
ATOM 809 C C . MET A 1 98 ? -6.369 2.877 -3.124 1.00 96.38 98 MET A C 1
ATOM 811 O O . MET A 1 98 ? -6.356 3.101 -4.332 1.00 96.38 98 MET A O 1
ATOM 815 N N . ALA A 1 99 ? -5.553 3.489 -2.269 1.00 97.69 99 ALA A N 1
ATOM 816 C CA . ALA A 1 99 ? -4.359 4.229 -2.676 1.00 97.69 99 ALA A CA 1
ATOM 817 C C . ALA A 1 99 ? -3.237 4.015 -1.659 1.00 97.69 99 ALA A C 1
ATOM 819 O O . ALA A 1 99 ? -3.501 3.917 -0.465 1.00 97.69 99 ALA A O 1
ATOM 820 N N . VAL A 1 100 ? -1.996 3.935 -2.128 1.00 98.12 100 VAL A N 1
ATOM 821 C CA . VAL A 1 100 ? -0.799 3.716 -1.316 1.00 98.12 100 VAL A CA 1
ATOM 822 C C . VAL A 1 100 ? 0.209 4.806 -1.640 1.00 98.12 100 VAL A C 1
ATOM 824 O O . VAL A 1 100 ? 0.700 4.906 -2.768 1.00 98.12 100 VAL A O 1
ATOM 827 N N . PHE A 1 101 ? 0.528 5.597 -0.627 1.00 97.81 101 PHE A N 1
ATOM 828 C CA . PHE A 1 101 ? 1.573 6.605 -0.645 1.00 97.81 101 PHE A CA 1
ATOM 829 C C . PHE A 1 101 ? 2.721 6.149 0.244 1.00 97.81 101 PHE A C 1
ATOM 831 O O . PHE A 1 101 ? 2.509 5.626 1.342 1.00 97.81 101 PHE A O 1
ATOM 838 N N . VAL A 1 102 ? 3.940 6.366 -0.230 1.00 96.50 102 VAL A N 1
ATOM 839 C CA . VAL A 1 102 ? 5.156 6.140 0.552 1.00 96.50 102 VAL A CA 1
ATOM 840 C C . VAL A 1 102 ? 5.648 7.496 1.023 1.00 96.50 102 VAL A C 1
ATOM 842 O O . VAL A 1 102 ? 5.779 8.421 0.219 1.00 96.50 102 VAL A O 1
ATOM 845 N N . LEU A 1 103 ? 5.873 7.624 2.328 1.00 94.75 103 LEU A N 1
ATOM 846 C CA . LEU A 1 103 ? 6.385 8.853 2.922 1.00 94.75 103 LEU A CA 1
ATOM 847 C C . LEU A 1 103 ? 7.876 8.995 2.603 1.00 94.75 103 LEU A C 1
ATOM 849 O O . LEU A 1 103 ? 8.621 8.008 2.590 1.00 94.75 103 LEU A O 1
ATOM 853 N N . ASP A 1 104 ? 8.313 10.229 2.361 1.00 90.19 104 ASP A N 1
ATOM 854 C CA . ASP A 1 104 ? 9.705 10.538 2.044 1.00 90.19 104 ASP A CA 1
ATOM 855 C C . ASP A 1 104 ? 10.658 10.044 3.146 1.00 90.19 104 ASP A C 1
ATOM 857 O O . ASP A 1 104 ? 10.289 9.884 4.312 1.00 90.19 104 ASP A O 1
ATOM 861 N N . ASP A 1 105 ? 11.913 9.799 2.766 1.00 86.44 105 ASP A N 1
ATOM 862 C CA . ASP A 1 105 ? 12.971 9.297 3.652 1.00 86.44 105 ASP A CA 1
ATOM 863 C C . ASP A 1 105 ? 12.636 7.962 4.345 1.00 86.44 105 ASP A C 1
ATOM 865 O O . ASP A 1 105 ? 13.173 7.672 5.412 1.00 86.44 105 ASP A O 1
ATOM 869 N N . GLN A 1 106 ? 11.750 7.148 3.751 1.00 84.50 106 GLN A N 1
ATOM 870 C CA . GLN A 1 106 ? 11.304 5.863 4.313 1.00 84.50 106 GLN A CA 1
ATOM 871 C C . GLN A 1 106 ? 10.661 6.024 5.703 1.00 84.50 106 GLN A C 1
ATOM 873 O O . GLN A 1 106 ? 10.738 5.130 6.549 1.00 84.50 106 GLN A O 1
ATOM 878 N N . LYS A 1 107 ? 10.019 7.174 5.953 1.00 89.75 107 LYS A N 1
ATOM 879 C CA . LYS A 1 107 ? 9.367 7.468 7.240 1.00 89.75 107 LYS A CA 1
ATOM 880 C C . LYS A 1 107 ? 8.174 6.565 7.521 1.00 89.75 107 LYS A C 1
ATOM 882 O O . LYS A 1 107 ? 7.859 6.326 8.680 1.00 89.75 107 LYS A O 1
ATOM 887 N N . GLY A 1 108 ? 7.520 6.052 6.483 1.00 93.19 108 GLY A N 1
ATOM 888 C CA . GLY A 1 108 ? 6.302 5.279 6.644 1.00 93.19 108 GLY A CA 1
ATOM 889 C C . GLY A 1 108 ? 5.482 5.147 5.373 1.00 93.19 108 GLY A C 1
ATOM 890 O O . GLY A 1 108 ? 5.943 5.438 4.266 1.00 93.19 108 GLY A O 1
ATOM 891 N N . VAL A 1 109 ? 4.235 4.731 5.560 1.00 96.38 109 VAL A N 1
ATOM 892 C CA . VAL A 1 109 ? 3.239 4.586 4.497 1.00 96.38 109 VAL A CA 1
ATOM 893 C C . VAL A 1 109 ? 1.912 5.200 4.911 1.00 96.38 109 VAL A C 1
ATOM 895 O O . VAL A 1 109 ? 1.510 5.128 6.075 1.00 96.38 109 VAL A O 1
ATOM 898 N N . GLN A 1 110 ? 1.214 5.756 3.928 1.00 97.25 110 GLN A N 1
ATOM 899 C CA . GLN A 1 110 ? -0.168 6.187 4.052 1.00 97.25 110 GLN A CA 1
ATOM 900 C C . GLN A 1 110 ? -1.029 5.391 3.074 1.00 97.25 110 GLN A C 1
ATOM 902 O O . GLN A 1 110 ? -0.770 5.376 1.869 1.00 97.25 110 GLN A O 1
ATOM 907 N N . ILE A 1 111 ? -2.047 4.708 3.592 1.00 98.00 111 ILE A N 1
ATOM 908 C CA . ILE A 1 111 ? -2.879 3.785 2.816 1.00 98.00 111 ILE A CA 1
ATOM 909 C C . ILE A 1 111 ? -4.342 4.194 2.964 1.00 98.00 111 ILE A C 1
ATOM 911 O O . ILE A 1 111 ? -4.866 4.243 4.071 1.00 98.00 111 ILE A O 1
ATOM 915 N N . TYR A 1 112 ? -5.000 4.471 1.843 1.00 97.38 112 TYR A N 1
ATOM 916 C CA . TYR A 1 112 ? -6.435 4.728 1.754 1.00 97.38 112 TYR A CA 1
ATOM 917 C C . TYR A 1 112 ? -7.161 3.439 1.379 1.00 97.38 112 TYR A C 1
ATOM 919 O O . TYR A 1 112 ? -6.733 2.756 0.450 1.00 97.38 112 TYR A O 1
ATOM 927 N N . THR A 1 113 ? -8.255 3.116 2.067 1.00 96.00 113 THR A N 1
ATOM 928 C CA . THR A 1 113 ? -9.126 1.967 1.770 1.00 96.00 113 THR A CA 1
ATOM 929 C C . THR A 1 113 ? -10.472 2.100 2.491 1.00 96.00 113 THR A C 1
ATOM 931 O O . THR A 1 113 ? -10.533 2.633 3.596 1.00 96.00 113 THR A O 1
ATOM 934 N N . GLY A 1 114 ? -11.569 1.652 1.871 1.00 84.00 114 GLY A N 1
ATOM 935 C CA . GLY A 1 114 ? -12.904 1.634 2.497 1.00 84.00 114 GLY A CA 1
ATOM 936 C C . GLY A 1 114 ? -13.400 2.987 3.003 1.00 84.00 114 GLY A C 1
ATOM 937 O O . GLY A 1 114 ? -14.000 3.059 4.064 1.00 84.00 114 GLY A O 1
ATOM 938 N N . GLY A 1 115 ? -13.082 4.080 2.300 1.00 88.94 115 GLY A N 1
ATOM 939 C CA . GLY A 1 115 ? -13.418 5.442 2.741 1.00 88.94 115 GLY A CA 1
ATOM 940 C C . GLY A 1 115 ? -12.614 5.947 3.947 1.00 88.94 115 GLY A C 1
ATOM 941 O O . GLY A 1 115 ? -12.839 7.067 4.392 1.00 88.94 115 GLY A O 1
ATOM 942 N N . ASN A 1 116 ? -11.664 5.153 4.439 1.00 94.44 116 ASN A N 1
ATOM 943 C CA . ASN A 1 116 ? -10.760 5.476 5.533 1.00 94.44 116 ASN A CA 1
ATOM 944 C C . ASN A 1 116 ? -9.329 5.634 5.005 1.00 94.44 116 ASN A C 1
ATOM 946 O O . ASN A 1 116 ? -9.007 5.249 3.874 1.00 94.44 116 ASN A O 1
ATOM 950 N N . TYR A 1 117 ? -8.447 6.159 5.846 1.00 95.56 117 TYR A N 1
ATOM 951 C CA . TYR A 1 117 ? -7.011 6.041 5.644 1.00 95.56 117 TYR A CA 1
ATOM 952 C C . TYR A 1 117 ? -6.288 5.718 6.935 1.00 95.56 117 TYR A C 1
ATOM 954 O O . TYR A 1 117 ? -6.756 6.005 8.036 1.00 95.56 117 TYR A O 1
ATOM 962 N N . LEU A 1 118 ? -5.113 5.132 6.767 1.00 96.19 118 LEU A N 1
ATOM 963 C CA . LEU A 1 118 ? -4.186 4.853 7.840 1.00 96.19 118 LEU A CA 1
ATOM 964 C C . LEU A 1 118 ? -2.816 5.437 7.519 1.00 96.19 118 LEU A C 1
ATOM 966 O O . LEU A 1 118 ? -2.402 5.455 6.359 1.00 96.19 118 LEU A O 1
ATOM 970 N N . ILE A 1 119 ? -2.120 5.894 8.553 1.00 95.69 119 ILE A N 1
ATOM 971 C CA . ILE A 1 119 ? -0.730 6.339 8.498 1.00 95.69 119 ILE A CA 1
ATOM 972 C C . ILE A 1 119 ? 0.060 5.478 9.475 1.00 95.69 119 ILE A C 1
ATOM 974 O O . ILE A 1 119 ? -0.279 5.386 10.659 1.00 95.69 119 ILE A O 1
ATOM 978 N N . TYR A 1 120 ? 1.110 4.838 8.971 1.00 94.44 120 TYR A N 1
ATOM 979 C CA . TYR A 1 120 ? 2.031 4.048 9.773 1.00 94.44 120 TYR A CA 1
ATOM 980 C C . TYR A 1 120 ? 3.457 4.554 9.597 1.00 94.44 120 TYR A C 1
ATOM 982 O O . TYR A 1 120 ? 4.008 4.500 8.498 1.00 94.44 120 TYR A O 1
ATOM 990 N N . GLU A 1 121 ? 4.052 4.992 10.704 1.00 90.94 121 GLU A N 1
ATOM 991 C CA . GLU A 1 121 ? 5.433 5.460 10.793 1.00 90.94 121 GLU A CA 1
ATOM 992 C C . GLU A 1 121 ? 6.174 4.626 11.854 1.00 90.94 121 GLU A C 1
ATOM 994 O O . GLU A 1 121 ? 5.978 4.836 13.061 1.00 90.94 121 GLU A O 1
ATOM 999 N N . PRO A 1 122 ? 6.993 3.632 11.458 1.00 81.62 122 PRO A N 1
ATOM 1000 C CA . PRO A 1 122 ? 7.779 2.853 12.405 1.00 81.62 122 PRO A CA 1
ATOM 1001 C C . PRO A 1 122 ? 8.893 3.726 12.993 1.00 81.62 122 PRO A C 1
ATOM 1003 O O . PRO A 1 122 ? 9.950 3.900 12.397 1.00 81.62 122 PRO A O 1
ATOM 1006 N N . GLY A 1 123 ? 8.664 4.253 14.196 1.00 67.94 123 GLY A N 1
ATOM 1007 C CA . GLY A 1 123 ? 9.611 5.101 14.915 1.00 67.94 123 GLY A CA 1
ATOM 1008 C C . GLY A 1 123 ? 9.573 6.555 14.448 1.00 67.94 123 GLY A C 1
ATOM 1009 O O . GLY A 1 123 ? 10.385 6.982 13.634 1.00 67.94 123 GLY A O 1
ATOM 1010 N N . GLY A 1 124 ? 8.665 7.338 15.031 1.00 47.97 124 GLY A N 1
ATOM 1011 C CA . GLY A 1 124 ? 8.672 8.790 14.891 1.00 47.97 124 GLY A CA 1
ATOM 1012 C C . GLY A 1 124 ? 9.952 9.417 15.454 1.00 47.97 124 GLY A C 1
ATOM 1013 O O . GLY A 1 124 ? 10.499 8.969 16.465 1.00 47.97 124 GLY A O 1
ATOM 1014 N N . ASN A 1 125 ? 10.392 10.498 14.810 1.00 40.19 125 ASN A N 1
ATOM 1015 C CA . ASN A 1 125 ? 11.370 11.458 15.313 1.00 40.19 125 ASN A CA 1
ATOM 1016 C C . ASN A 1 125 ? 11.091 11.830 16.780 1.00 40.19 125 ASN A C 1
ATOM 1018 O O . ASN A 1 125 ? 10.384 12.790 17.078 1.00 40.19 125 ASN A O 1
ATOM 1022 N N . SER A 1 126 ? 11.727 11.138 17.716 1.00 38.09 126 SER A N 1
ATOM 1023 C CA . SER A 1 126 ? 12.108 11.751 18.974 1.00 38.09 126 SER A CA 1
ATOM 1024 C C . SER A 1 126 ? 13.617 11.871 18.936 1.00 38.09 126 SER A C 1
ATOM 1026 O O . SER A 1 126 ? 14.342 10.911 19.175 1.00 38.09 126 SER A O 1
ATOM 1028 N N . TYR A 1 127 ? 14.099 13.089 18.708 1.00 40.62 127 TYR A N 1
ATOM 1029 C CA . TYR A 1 127 ? 15.477 13.479 19.019 1.00 40.62 127 TYR A CA 1
ATOM 1030 C C . TYR A 1 127 ? 15.822 13.283 20.521 1.00 40.62 127 TYR A C 1
ATOM 1032 O O . TYR A 1 127 ? 16.938 13.571 20.933 1.00 40.62 127 TYR A O 1
ATOM 1040 N N . ASN A 1 128 ? 14.882 12.754 21.324 1.00 39.12 128 ASN A N 1
ATOM 1041 C CA . ASN A 1 128 ? 15.014 12.317 22.713 1.00 39.12 128 ASN A CA 1
ATOM 1042 C C . ASN A 1 128 ? 14.558 10.853 22.933 1.00 39.12 128 ASN A C 1
ATOM 1044 O O . ASN A 1 128 ? 14.180 10.487 24.048 1.00 39.12 128 ASN A O 1
ATOM 1048 N N . ALA A 1 129 ? 14.544 10.000 21.903 1.00 42.44 129 ALA A N 1
ATOM 1049 C CA . ALA A 1 129 ? 14.368 8.565 22.099 1.00 42.44 129 ALA A CA 1
ATOM 1050 C C . ALA A 1 129 ? 15.648 8.011 22.729 1.00 42.44 129 ALA A C 1
ATOM 1052 O O . ALA A 1 129 ? 16.667 7.817 22.067 1.00 42.44 129 ALA A O 1
ATOM 1053 N N . SER A 1 130 ? 15.604 7.773 24.039 1.00 42.28 130 SER A N 1
ATOM 1054 C CA . SER A 1 130 ? 16.596 6.929 24.690 1.00 42.28 130 SER A CA 1
ATOM 1055 C C . SER A 1 130 ? 16.685 5.605 23.924 1.00 42.28 130 SER A C 1
ATOM 1057 O O . SER A 1 130 ? 15.685 5.088 23.417 1.00 42.28 130 SER A O 1
ATOM 1059 N N . SER A 1 131 ? 17.890 5.051 23.838 1.00 46.59 131 SER A N 1
ATOM 1060 C CA . SER A 1 131 ? 18.263 3.848 23.079 1.00 46.59 131 SER A CA 1
ATOM 1061 C C . SER A 1 131 ? 17.546 2.547 23.497 1.00 46.59 131 SER A C 1
ATOM 1063 O O . SER A 1 131 ? 17.994 1.463 23.143 1.00 46.59 131 SER A O 1
ATOM 1065 N N . ASN A 1 132 ? 16.441 2.648 24.243 1.00 42.19 132 ASN A N 1
ATOM 1066 C CA . ASN A 1 132 ? 15.589 1.563 24.723 1.00 42.19 132 ASN A CA 1
ATOM 1067 C C . ASN A 1 132 ? 14.132 1.656 24.222 1.00 42.19 132 ASN A C 1
ATOM 1069 O O . ASN A 1 132 ? 13.305 0.842 24.637 1.00 42.19 132 ASN A O 1
ATOM 1073 N N . SER A 1 133 ? 13.772 2.631 23.378 1.00 45.75 133 SER A N 1
ATOM 1074 C CA . SER A 1 133 ? 12.409 2.683 22.830 1.00 45.75 133 SER A CA 1
ATOM 1075 C C . SER A 1 133 ? 12.219 1.605 21.758 1.00 45.75 133 SER A C 1
ATOM 1077 O O . SER A 1 133 ? 12.900 1.588 20.737 1.00 45.75 133 SER A O 1
ATOM 1079 N N . SER A 1 134 ? 11.326 0.649 22.030 1.00 53.91 134 SER A N 1
ATOM 1080 C CA . SER A 1 134 ? 10.869 -0.307 21.017 1.00 53.91 134 SER A CA 1
ATOM 1081 C C . SER A 1 134 ? 10.205 0.452 19.861 1.00 53.91 134 SER A C 1
ATOM 1083 O O . SER A 1 134 ? 9.564 1.473 20.127 1.00 53.91 134 SER A O 1
ATOM 1085 N N . PRO A 1 135 ? 10.332 -0.026 18.609 1.00 61.44 135 PRO A N 1
ATOM 1086 C CA . PRO A 1 135 ? 9.692 0.612 17.464 1.00 61.44 135 PRO A CA 1
ATOM 1087 C C . PRO A 1 135 ? 8.195 0.793 17.727 1.00 61.44 135 PRO A C 1
ATOM 1089 O O . PRO A 1 135 ? 7.537 -0.097 18.274 1.00 61.44 135 PRO A O 1
ATOM 1092 N N . THR A 1 136 ? 7.661 1.963 17.374 1.00 69.12 136 THR A N 1
ATOM 1093 C CA . THR A 1 136 ? 6.236 2.248 17.532 1.00 69.12 136 THR A CA 1
ATOM 1094 C C . THR A 1 136 ? 5.449 1.362 16.573 1.00 69.12 136 THR A C 1
ATOM 1096 O O . THR A 1 136 ? 5.587 1.451 15.357 1.00 69.12 136 THR A O 1
ATOM 1099 N N . MET A 1 137 ? 4.617 0.485 17.131 1.00 82.81 137 MET A N 1
ATOM 1100 C CA . MET A 1 137 ? 3.668 -0.354 16.389 1.00 82.81 137 MET A CA 1
ATOM 1101 C C . MET A 1 137 ? 2.293 0.320 16.325 1.00 82.81 137 MET A C 1
ATOM 1103 O O . MET A 1 137 ? 1.262 -0.344 16.308 1.00 82.81 137 MET A O 1
ATOM 1107 N N . THR A 1 138 ? 2.283 1.651 16.355 1.00 88.56 138 THR A N 1
ATOM 1108 C CA . THR A 1 138 ? 1.064 2.448 16.383 1.00 88.56 138 THR A CA 1
ATOM 1109 C C . THR A 1 138 ? 0.695 2.854 14.968 1.00 88.56 138 THR A C 1
ATOM 1111 O O . THR A 1 138 ? 1.539 3.363 14.234 1.00 88.56 138 THR A O 1
ATOM 1114 N N . VAL A 1 139 ? -0.566 2.656 14.604 1.00 92.38 139 VAL A N 1
ATOM 1115 C CA . VAL A 1 139 ? -1.148 3.171 13.365 1.00 92.38 139 VAL A CA 1
ATOM 1116 C C . VAL A 1 139 ? -2.140 4.277 13.706 1.00 92.38 139 VAL A C 1
ATOM 1118 O O . VAL A 1 139 ? -2.894 4.164 14.674 1.00 92.38 139 VAL A O 1
ATOM 1121 N N . ASN A 1 140 ? -2.120 5.359 12.937 1.00 93.38 140 ASN A N 1
ATOM 1122 C CA . ASN A 1 140 ? -3.106 6.426 13.027 1.00 93.38 140 ASN A CA 1
ATOM 1123 C C . ASN A 1 140 ? -4.187 6.194 11.964 1.00 93.38 140 ASN A C 1
ATOM 1125 O O . ASN A 1 140 ? -3.858 6.127 10.782 1.00 93.38 140 ASN A O 1
ATOM 1129 N N . ILE A 1 141 ? -5.447 6.056 12.374 1.00 93.75 141 ILE A N 1
ATOM 1130 C CA . ILE A 1 141 ? -6.610 5.885 11.500 1.00 93.75 141 ILE A CA 1
ATOM 1131 C C . ILE A 1 141 ? -7.377 7.208 11.432 1.00 93.75 141 ILE A C 1
ATOM 1133 O O . ILE A 1 141 ? -7.797 7.739 12.464 1.00 93.75 141 ILE A O 1
ATOM 1137 N N . ASN A 1 142 ? -7.572 7.719 10.215 1.00 93.25 142 ASN A N 1
ATOM 1138 C CA . ASN A 1 142 ? -8.315 8.945 9.900 1.00 93.25 142 ASN A CA 1
ATOM 1139 C C . ASN A 1 142 ? -7.869 10.220 10.646 1.00 93.25 142 ASN A C 1
ATOM 1141 O O . ASN A 1 142 ? -8.658 11.151 10.760 1.00 93.25 142 ASN A O 1
ATOM 1145 N N . ASP A 1 143 ? -6.649 10.270 11.192 1.00 89.81 143 ASP A N 1
ATOM 1146 C CA . ASP A 1 143 ? -6.200 11.335 12.112 1.00 89.81 143 ASP A CA 1
ATOM 1147 C C . ASP A 1 143 ? -7.053 11.491 13.385 1.00 89.81 143 ASP A C 1
ATOM 1149 O O . ASP A 1 143 ? -6.964 12.494 14.096 1.00 89.81 143 ASP A O 1
ATOM 1153 N N . GLU A 1 144 ? -7.848 10.474 13.715 1.00 90.00 144 GLU A N 1
ATOM 1154 C CA . GLU A 1 144 ? -8.764 10.477 14.856 1.00 90.00 144 GLU A CA 1
ATOM 1155 C C . GLU A 1 144 ? -8.384 9.435 15.910 1.00 90.00 144 GLU A C 1
ATOM 1157 O O . GLU A 1 144 ? -8.615 9.645 17.104 1.00 90.00 144 GLU A O 1
ATOM 1162 N N . GLN A 1 145 ? -7.810 8.301 15.491 1.00 89.25 145 GLN A N 1
ATOM 1163 C CA . GLN A 1 145 ? -7.561 7.157 16.367 1.00 89.25 145 GLN A CA 1
ATOM 1164 C C . GLN A 1 145 ? -6.132 6.640 16.234 1.00 89.25 145 GLN A C 1
ATOM 1166 O O . GLN A 1 145 ? -5.705 6.212 15.168 1.00 89.25 145 GLN A O 1
ATOM 1171 N N . LEU A 1 146 ? -5.411 6.599 17.354 1.00 90.94 146 LEU A N 1
ATOM 1172 C CA . LEU A 1 146 ? -4.111 5.940 17.463 1.00 90.94 146 LEU A CA 1
ATOM 1173 C C . LEU A 1 146 ? -4.304 4.530 18.023 1.00 90.94 146 LEU A C 1
ATOM 1175 O O . LEU A 1 146 ? -4.669 4.366 19.188 1.00 90.94 146 LEU A O 1
ATOM 1179 N N . ILE A 1 147 ? -4.043 3.517 17.200 1.00 90.56 147 ILE A N 1
ATOM 1180 C CA . ILE A 1 147 ? -4.200 2.104 17.552 1.00 90.56 147 ILE A CA 1
ATOM 1181 C C . ILE A 1 147 ? -2.822 1.474 17.749 1.00 90.56 147 ILE A C 1
ATOM 1183 O O . ILE A 1 147 ? -2.010 1.456 16.828 1.00 90.56 147 ILE A O 1
ATOM 1187 N N . ASP A 1 148 ? -2.556 0.939 18.942 1.00 90.19 148 ASP A N 1
ATOM 1188 C CA . ASP A 1 148 ? -1.366 0.121 19.201 1.00 90.19 148 ASP A CA 1
ATOM 1189 C C . ASP A 1 148 ? -1.611 -1.306 18.694 1.00 90.19 148 ASP A C 1
ATOM 1191 O O . ASP A 1 148 ? -2.419 -2.047 19.255 1.00 90.19 148 ASP A O 1
ATOM 1195 N N . LEU A 1 149 ? -0.917 -1.692 17.624 1.00 89.88 149 LEU A N 1
ATOM 1196 C CA . LEU A 1 149 ? -1.063 -2.998 16.979 1.00 89.88 149 LEU A CA 1
ATOM 1197 C C . LEU A 1 149 ? -0.280 -4.113 17.696 1.00 89.88 149 LEU A C 1
ATOM 1199 O O . LEU A 1 149 ? -0.173 -5.226 17.175 1.00 89.88 149 LEU A O 1
ATOM 1203 N N . ARG A 1 150 ? 0.276 -3.866 18.893 1.00 84.62 150 ARG A N 1
ATOM 1204 C CA . ARG A 1 150 ? 0.959 -4.903 19.684 1.00 84.62 150 ARG A CA 1
ATOM 1205 C C . ARG A 1 150 ? 0.012 -6.048 20.037 1.00 84.62 150 ARG A C 1
ATOM 1207 O O . ARG A 1 150 ? -0.760 -5.970 20.988 1.00 84.62 150 ARG A O 1
ATOM 1214 N N . ASN A 1 151 ? 0.157 -7.157 19.311 1.00 80.94 151 ASN A N 1
ATOM 1215 C CA . ASN A 1 151 ? -0.645 -8.379 19.441 1.00 80.94 151 ASN A CA 1
ATOM 1216 C C . ASN A 1 151 ? -2.150 -8.174 19.187 1.00 80.94 151 ASN A C 1
ATOM 1218 O O . ASN A 1 151 ? -2.962 -8.955 19.682 1.00 80.94 151 ASN A O 1
ATOM 1222 N N . ILE A 1 152 ? -2.517 -7.139 18.429 1.00 88.50 152 ILE A N 1
ATOM 1223 C CA . ILE A 1 152 ? -3.903 -6.828 18.072 1.00 88.50 152 ILE A CA 1
ATOM 1224 C C . ILE A 1 152 ? -4.011 -6.753 16.549 1.00 88.50 152 ILE A C 1
ATOM 1226 O O . ILE A 1 152 ? -3.105 -6.272 15.870 1.00 88.50 152 ILE A O 1
ATOM 1230 N N . VAL A 1 153 ? -5.137 -7.232 16.024 1.00 91.62 153 VAL A N 1
ATOM 1231 C CA . VAL A 1 153 ? -5.555 -7.003 14.641 1.00 91.62 153 VAL A CA 1
ATOM 1232 C C . VAL A 1 153 ? -6.647 -5.946 14.678 1.00 91.62 153 VAL A C 1
ATOM 1234 O O . VAL A 1 153 ? -7.674 -6.145 15.324 1.00 91.62 153 VAL A O 1
ATOM 1237 N N . TYR A 1 154 ? -6.416 -4.818 14.016 1.00 92.31 154 TYR A N 1
ATOM 1238 C CA . TYR A 1 154 ? -7.455 -3.828 13.770 1.00 92.31 154 TYR A CA 1
ATOM 1239 C C . TYR A 1 154 ? -8.240 -4.236 12.525 1.00 92.31 154 TYR A C 1
ATOM 1241 O O . TYR A 1 154 ? -7.641 -4.625 11.525 1.00 92.31 154 TYR A O 1
ATOM 1249 N N . GLN A 1 155 ? -9.562 -4.127 12.565 1.00 93.75 155 GLN A N 1
ATOM 1250 C CA . GLN A 1 155 ? -10.419 -4.320 11.400 1.00 93.75 155 GLN A CA 1
ATOM 1251 C C . GLN A 1 155 ? -11.461 -3.210 11.332 1.00 93.75 155 GLN A C 1
ATOM 1253 O O . GLN A 1 155 ? -11.889 -2.687 12.364 1.00 93.75 155 GLN A O 1
ATOM 1258 N N . TYR A 1 156 ? -11.866 -2.868 10.116 1.00 91.69 156 TYR A N 1
ATOM 1259 C CA . TYR A 1 156 ? -12.952 -1.936 9.873 1.00 91.69 156 TYR A CA 1
ATOM 1260 C C . TYR A 1 156 ? -13.951 -2.539 8.880 1.00 91.69 156 TYR A C 1
ATOM 1262 O O . TYR A 1 156 ? -13.515 -2.997 7.822 1.00 91.69 156 TYR A O 1
ATOM 1270 N N . PRO A 1 157 ? -15.261 -2.484 9.169 1.00 92.19 157 PRO A N 1
ATOM 1271 C CA . PRO A 1 157 ? -15.852 -2.091 10.454 1.00 92.19 157 PRO A CA 1
ATOM 1272 C C . PRO A 1 157 ? -15.458 -3.043 11.613 1.00 92.19 157 PRO A C 1
ATOM 1274 O O . PRO A 1 157 ? -15.179 -4.219 11.371 1.00 92.19 157 PRO A O 1
ATOM 1277 N N . PRO A 1 158 ? -15.385 -2.562 12.872 1.00 83.62 158 PRO A N 1
ATOM 1278 C CA . PRO A 1 158 ? -14.860 -3.345 14.000 1.00 83.62 158 PRO A CA 1
ATOM 1279 C C . PRO A 1 158 ? -15.747 -4.525 14.428 1.00 83.62 158 PRO A C 1
ATOM 1281 O O . PRO A 1 158 ? -15.221 -5.505 14.949 1.00 83.62 158 PRO A O 1
ATOM 1284 N N . ASP A 1 159 ? -17.059 -4.453 14.182 1.00 79.25 159 ASP A N 1
ATOM 1285 C CA . ASP A 1 159 ? -18.053 -5.410 14.697 1.00 79.25 159 ASP A CA 1
ATOM 1286 C C . ASP A 1 159 ? -18.717 -6.273 13.607 1.00 79.25 159 ASP A C 1
ATOM 1288 O O . ASP A 1 159 ? -19.616 -7.062 13.904 1.00 79.25 159 ASP A O 1
ATOM 1292 N N . ASP A 1 160 ? -18.277 -6.151 12.353 1.00 74.06 160 ASP A N 1
ATOM 1293 C CA . ASP A 1 160 ? -18.863 -6.885 11.231 1.00 74.06 160 ASP A CA 1
ATOM 1294 C C . ASP A 1 160 ? -18.091 -8.177 10.921 1.00 74.06 160 ASP A C 1
ATOM 1296 O O . ASP A 1 160 ? -16.860 -8.234 10.972 1.00 74.06 160 ASP A O 1
ATOM 1300 N N . GLU A 1 161 ? -18.829 -9.230 10.548 1.00 77.19 161 GLU A N 1
ATOM 1301 C CA . GLU A 1 161 ? -18.251 -10.480 10.021 1.00 77.19 161 GLU A CA 1
ATOM 1302 C C . GLU A 1 161 ? -17.509 -10.232 8.696 1.00 77.19 161 GLU A C 1
ATOM 1304 O O . GLU A 1 161 ? -16.501 -10.877 8.401 1.00 77.19 161 GLU A O 1
ATOM 1309 N N . PHE A 1 162 ? -17.989 -9.254 7.923 1.00 82.31 162 PHE A N 1
ATOM 1310 C CA . PHE A 1 162 ? -17.377 -8.788 6.687 1.00 82.31 162 PHE A CA 1
ATOM 1311 C C . PHE A 1 162 ? -16.686 -7.451 6.942 1.00 82.31 162 PHE A C 1
ATOM 1313 O O . PHE A 1 162 ? -17.344 -6.440 7.166 1.00 82.31 162 PHE A O 1
ATOM 1320 N N . TYR A 1 163 ? -15.358 -7.455 6.896 1.00 87.50 163 TYR A N 1
ATOM 1321 C CA . TYR A 1 163 ? -14.545 -6.252 7.034 1.00 87.50 163 TYR A CA 1
ATOM 1322 C C . TYR A 1 163 ? -14.122 -5.727 5.660 1.00 87.50 163 TYR A 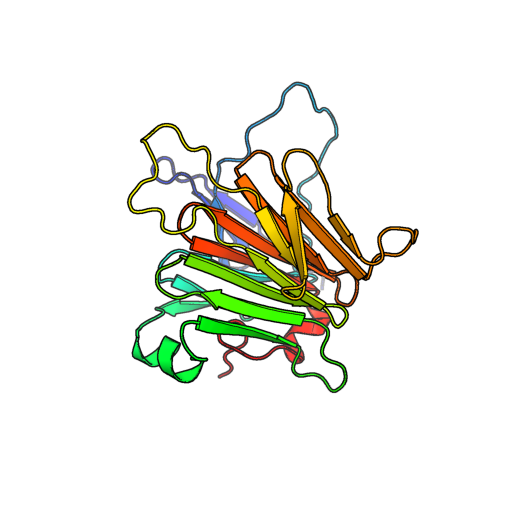C 1
ATOM 1324 O O . TYR A 1 163 ? -13.828 -6.506 4.755 1.00 87.50 163 TYR A O 1
ATOM 1332 N N . ASP A 1 164 ? -14.024 -4.410 5.523 1.00 91.75 164 ASP A N 1
ATOM 1333 C CA . ASP A 1 164 ? -13.462 -3.747 4.347 1.00 91.75 164 ASP A CA 1
ATOM 1334 C C . ASP A 1 164 ? -11.940 -3.878 4.334 1.00 91.75 164 ASP A C 1
ATOM 1336 O O . ASP A 1 164 ? -11.334 -4.175 3.302 1.00 91.75 164 ASP A O 1
ATOM 1340 N N . PHE A 1 165 ? -11.304 -3.673 5.491 1.00 94.50 165 PHE A N 1
ATOM 1341 C CA . PHE A 1 165 ? -9.867 -3.859 5.640 1.00 94.50 165 PHE A CA 1
ATOM 1342 C C . PHE A 1 165 ? -9.459 -4.295 7.047 1.00 94.50 165 PHE A C 1
ATOM 1344 O O . PHE A 1 165 ? -10.153 -4.026 8.029 1.00 94.50 165 PHE A O 1
ATOM 1351 N N . ARG A 1 166 ? -8.300 -4.956 7.136 1.00 94.12 166 ARG A N 1
ATOM 1352 C CA . ARG A 1 166 ? -7.631 -5.272 8.403 1.00 94.12 166 ARG A CA 1
ATOM 1353 C C . ARG A 1 166 ? -6.181 -4.826 8.395 1.00 94.12 166 ARG A C 1
ATOM 1355 O O . ARG A 1 166 ? -5.539 -4.818 7.349 1.00 94.12 166 ARG A O 1
ATOM 1362 N N . VAL A 1 167 ? -5.676 -4.486 9.571 1.00 94.69 167 VAL A N 1
ATOM 1363 C CA . VAL A 1 167 ? -4.330 -3.968 9.795 1.00 94.69 167 VAL A CA 1
ATOM 1364 C C . VAL A 1 167 ? -3.721 -4.680 10.989 1.00 94.69 167 VAL A C 1
ATOM 1366 O O . VAL A 1 167 ? -4.339 -4.765 12.051 1.00 94.69 167 VAL A O 1
ATOM 1369 N N . TYR A 1 168 ? -2.507 -5.186 10.834 1.00 93.38 168 TYR A N 1
ATOM 1370 C CA . TYR A 1 168 ? -1.768 -5.813 11.923 1.00 93.38 168 TYR A CA 1
ATOM 1371 C C . TYR A 1 168 ? -0.264 -5.739 11.678 1.00 93.38 168 TYR A C 1
ATOM 1373 O O . TYR A 1 168 ? 0.182 -5.534 10.551 1.00 93.38 168 TYR A O 1
ATOM 1381 N N . ILE A 1 169 ? 0.520 -5.912 12.741 1.00 88.69 169 ILE A N 1
ATOM 1382 C CA . ILE A 1 169 ? 1.965 -6.131 12.643 1.00 88.69 169 ILE A CA 1
ATOM 1383 C C . ILE A 1 169 ? 2.218 -7.631 12.765 1.00 88.69 169 ILE A C 1
ATOM 1385 O O . ILE A 1 169 ? 1.732 -8.273 13.702 1.00 88.69 169 ILE A O 1
ATOM 1389 N N . ASP A 1 170 ? 2.950 -8.205 11.818 1.00 84.88 170 ASP A N 1
ATOM 1390 C CA . ASP A 1 170 ? 3.348 -9.605 11.903 1.00 84.88 170 ASP A CA 1
ATOM 1391 C C . ASP A 1 170 ? 4.526 -9.817 12.877 1.00 84.88 170 ASP A C 1
ATOM 1393 O O . ASP A 1 170 ? 5.012 -8.907 13.550 1.00 84.88 170 ASP A O 1
ATOM 1397 N N . ARG A 1 171 ? 5.009 -11.057 12.988 1.00 79.00 171 ARG A N 1
ATOM 1398 C CA . ARG A 1 171 ? 6.103 -11.390 13.917 1.00 79.00 171 ARG A CA 1
ATOM 1399 C C . ARG A 1 171 ? 7.461 -10.824 13.502 1.00 79.00 171 ARG A C 1
ATOM 1401 O O . ARG A 1 171 ? 8.372 -10.814 14.327 1.00 79.00 171 ARG A O 1
ATOM 1408 N N . GLU A 1 172 ? 7.603 -10.401 12.253 1.00 76.88 172 GLU A N 1
ATOM 1409 C CA . GLU A 1 172 ? 8.832 -9.846 11.685 1.00 76.88 172 GLU A CA 1
ATOM 1410 C C . GLU A 1 172 ? 8.851 -8.312 11.765 1.00 76.88 172 GLU A C 1
ATOM 1412 O O . GLU A 1 172 ? 9.841 -7.684 11.391 1.00 76.88 172 GLU A O 1
ATOM 1417 N N . GLY A 1 173 ? 7.795 -7.704 12.318 1.00 79.94 173 GLY A N 1
ATOM 1418 C CA . GLY A 1 173 ? 7.668 -6.253 12.422 1.00 79.94 173 GLY A CA 1
ATOM 1419 C C . GLY A 1 173 ? 7.203 -5.608 11.119 1.00 79.94 173 GLY A C 1
ATOM 1420 O O . GLY A 1 173 ? 7.434 -4.417 10.924 1.00 79.94 173 GLY A O 1
ATOM 1421 N N . VAL A 1 174 ? 6.577 -6.381 10.229 1.00 87.06 174 VAL A N 1
ATOM 1422 C CA . VAL A 1 174 ? 5.999 -5.891 8.979 1.00 87.06 174 VAL A CA 1
ATOM 1423 C C . VAL A 1 174 ? 4.553 -5.489 9.238 1.00 87.06 174 VAL A C 1
ATOM 1425 O O . VAL A 1 174 ? 3.758 -6.283 9.746 1.00 87.06 174 VAL A O 1
ATOM 1428 N N . LEU A 1 175 ? 4.196 -4.259 8.871 1.00 92.81 175 LEU A N 1
ATOM 1429 C CA . LEU A 1 175 ? 2.801 -3.845 8.790 1.00 92.81 175 LEU A CA 1
ATOM 1430 C C . LEU A 1 175 ? 2.146 -4.556 7.620 1.00 92.81 175 LEU A C 1
ATOM 1432 O O . LEU A 1 175 ? 2.610 -4.428 6.493 1.00 92.81 175 LEU A O 1
ATOM 1436 N N . VAL A 1 176 ? 1.040 -5.241 7.880 1.00 94.81 176 VAL A N 1
ATOM 1437 C CA . VAL A 1 176 ? 0.202 -5.853 6.858 1.00 94.81 176 VAL A CA 1
ATOM 1438 C C . VAL A 1 176 ? -1.160 -5.175 6.865 1.00 94.81 176 VAL A C 1
ATOM 1440 O O . VAL A 1 176 ? -1.822 -5.105 7.901 1.00 94.81 176 VAL A O 1
ATOM 1443 N N . VAL A 1 177 ? -1.573 -4.691 5.697 1.00 96.31 177 VAL A N 1
ATOM 1444 C CA . VAL A 1 177 ? -2.910 -4.161 5.432 1.00 96.31 177 VAL A CA 1
ATOM 1445 C C . VAL A 1 177 ? -3.564 -5.044 4.390 1.00 96.31 177 VAL A C 1
ATOM 1447 O O . VAL A 1 177 ? -3.101 -5.107 3.253 1.00 96.31 177 VAL A O 1
ATOM 1450 N N . GLU A 1 178 ? -4.652 -5.706 4.750 1.00 94.75 178 GLU A N 1
ATOM 1451 C CA . GLU A 1 178 ? -5.454 -6.448 3.782 1.00 94.75 178 GLU A CA 1
ATOM 1452 C C . GLU A 1 178 ? -6.719 -5.681 3.465 1.00 94.75 178 GLU A C 1
ATOM 1454 O O . GLU A 1 178 ? -7.455 -5.294 4.369 1.00 94.75 178 GLU A O 1
ATOM 1459 N N . ASN A 1 179 ? -6.981 -5.512 2.180 1.00 93.31 179 ASN A N 1
ATOM 1460 C CA . ASN A 1 179 ? -8.133 -4.817 1.647 1.00 93.31 179 ASN A CA 1
ATOM 1461 C C . ASN A 1 179 ? -9.070 -5.833 0.988 1.00 93.31 179 ASN A C 1
ATOM 1463 O O . ASN A 1 179 ? -8.779 -6.353 -0.087 1.00 93.31 179 ASN A O 1
ATOM 1467 N N . GLN A 1 180 ? -10.209 -6.115 1.613 1.00 90.62 180 GLN A N 1
ATOM 1468 C CA . GLN A 1 180 ? -11.204 -7.045 1.073 1.00 90.62 180 GLN A CA 1
ATOM 1469 C C . GLN A 1 180 ? -11.971 -6.461 -0.115 1.00 90.62 180 GLN A C 1
ATOM 1471 O O . GLN A 1 180 ? -12.495 -7.213 -0.934 1.00 90.62 180 GLN A O 1
ATOM 1476 N N . LEU A 1 181 ? -11.993 -5.134 -0.277 1.00 90.94 181 LEU A N 1
ATOM 1477 C CA . LEU A 1 181 ? -12.742 -4.479 -1.353 1.00 90.94 181 LEU A CA 1
ATOM 1478 C C . LEU A 1 181 ? -12.200 -4.847 -2.739 1.00 90.94 181 LEU A C 1
ATOM 1480 O O . LEU A 1 181 ? -12.966 -4.930 -3.707 1.00 90.94 181 LEU A O 1
ATOM 1484 N N . ASN A 1 182 ? -10.886 -5.045 -2.856 1.00 89.31 182 ASN A N 1
ATOM 1485 C CA . ASN A 1 182 ? -10.201 -5.455 -4.087 1.00 89.31 182 ASN A CA 1
ATOM 1486 C C . ASN A 1 182 ? -9.260 -6.659 -3.900 1.00 89.31 182 ASN A C 1
ATOM 1488 O O . ASN A 1 182 ? -8.520 -6.989 -4.823 1.00 89.31 182 ASN A O 1
ATOM 1492 N N . GLY A 1 183 ? -9.256 -7.294 -2.727 1.00 88.69 183 GLY A N 1
ATOM 1493 C CA . GLY A 1 183 ? -8.378 -8.418 -2.397 1.00 88.69 183 GLY A CA 1
ATOM 1494 C C . GLY A 1 183 ? -6.888 -8.068 -2.325 1.00 88.69 183 GLY A C 1
ATOM 1495 O O . GLY A 1 183 ? -6.061 -8.979 -2.369 1.00 88.69 183 GLY A O 1
ATOM 1496 N N . ALA A 1 184 ? -6.524 -6.783 -2.274 1.00 92.62 184 ALA A N 1
ATOM 1497 C CA . ALA A 1 184 ? -5.129 -6.371 -2.217 1.00 92.62 184 ALA A CA 1
ATOM 1498 C C . ALA A 1 184 ? -4.534 -6.570 -0.819 1.00 92.62 184 ALA A C 1
ATOM 1500 O O . ALA A 1 184 ? -5.216 -6.424 0.196 1.00 92.62 184 ALA A O 1
ATOM 1501 N N . VAL A 1 185 ? -3.232 -6.835 -0.766 1.00 95.38 185 VAL A N 1
ATOM 1502 C CA . VAL A 1 185 ? -2.459 -6.885 0.477 1.00 95.38 185 VAL A CA 1
ATOM 1503 C C . VAL A 1 185 ? -1.258 -5.963 0.342 1.00 95.38 185 VAL A C 1
ATOM 1505 O O . VAL A 1 185 ? -0.427 -6.163 -0.542 1.00 95.38 185 VAL A O 1
ATOM 1508 N N . VAL A 1 186 ? -1.168 -4.963 1.216 1.00 96.62 186 VAL A N 1
ATOM 1509 C CA . VAL A 1 186 ? -0.012 -4.073 1.354 1.00 96.62 186 VAL A CA 1
ATOM 1510 C C . VAL A 1 186 ? 0.830 -4.562 2.521 1.00 96.62 186 VAL A C 1
ATOM 1512 O O . VAL A 1 186 ? 0.306 -4.843 3.596 1.00 96.62 186 VAL A O 1
ATOM 1515 N N . GLN A 1 187 ? 2.136 -4.630 2.324 1.00 95.56 187 GLN A N 1
ATOM 1516 C CA . GLN A 1 187 ? 3.104 -4.936 3.360 1.00 95.56 187 GLN A CA 1
ATOM 1517 C C . GLN A 1 187 ? 4.135 -3.819 3.419 1.00 95.56 187 GLN A C 1
ATOM 1519 O O . GLN A 1 187 ? 4.699 -3.454 2.389 1.00 95.56 187 GLN A O 1
ATOM 1524 N N . TYR A 1 188 ? 4.396 -3.299 4.612 1.00 94.00 188 TYR A N 1
ATOM 1525 C CA . TYR A 1 188 ? 5.458 -2.334 4.850 1.00 94.00 188 TYR A CA 1
ATOM 1526 C C . TYR A 1 188 ? 6.404 -2.859 5.919 1.00 94.00 188 TYR A C 1
ATOM 1528 O O . TYR A 1 188 ? 6.035 -3.006 7.085 1.00 94.00 188 TYR A O 1
ATOM 1536 N N . GLY A 1 189 ? 7.607 -3.214 5.484 1.00 86.50 189 GLY A N 1
ATOM 1537 C CA . GLY A 1 189 ? 8.618 -3.846 6.310 1.00 86.50 189 GLY A CA 1
ATOM 1538 C C . GLY A 1 189 ? 9.679 -2.878 6.834 1.00 86.50 189 GLY A C 1
ATOM 1539 O O . GLY A 1 189 ? 9.698 -1.691 6.494 1.00 86.50 189 GLY A O 1
ATOM 1540 N N . PRO A 1 190 ? 10.617 -3.399 7.641 1.00 78.19 190 PRO A N 1
ATOM 1541 C CA . PRO A 1 190 ? 11.804 -2.661 8.052 1.00 78.19 190 PRO A CA 1
ATOM 1542 C C . PRO A 1 190 ? 12.581 -2.103 6.848 1.00 78.19 190 PRO A C 1
ATOM 1544 O O . PRO A 1 190 ? 12.588 -2.699 5.773 1.00 78.19 190 PRO A O 1
ATOM 1547 N N . ALA A 1 191 ? 13.282 -0.983 7.048 1.00 78.94 191 ALA A N 1
ATOM 1548 C CA . ALA A 1 191 ? 14.081 -0.309 6.014 1.00 78.94 191 ALA A CA 1
ATOM 1549 C C . ALA A 1 191 ? 13.282 0.180 4.786 1.00 78.94 191 ALA A C 1
ATOM 1551 O O . ALA A 1 191 ? 13.822 0.259 3.684 1.00 78.94 191 ALA A O 1
ATOM 1552 N N . GLY A 1 192 ? 11.996 0.494 4.970 1.00 82.62 192 GLY A N 1
ATOM 1553 C CA . GLY A 1 192 ? 11.186 1.134 3.935 1.00 82.62 192 GLY A CA 1
ATOM 1554 C C . GLY A 1 192 ? 10.738 0.213 2.803 1.00 82.62 192 GLY A C 1
ATOM 1555 O O . GLY A 1 192 ? 10.330 0.707 1.754 1.00 82.62 192 GLY A O 1
ATOM 1556 N N . ILE A 1 193 ? 10.832 -1.108 2.981 1.00 88.69 193 ILE A N 1
ATOM 1557 C CA . ILE A 1 193 ? 10.422 -2.077 1.960 1.00 88.69 193 ILE A CA 1
ATOM 1558 C C . ILE A 1 193 ? 8.898 -2.098 1.871 1.00 88.69 193 ILE A C 1
ATOM 1560 O O . ILE A 1 193 ? 8.226 -2.370 2.865 1.00 88.69 193 ILE A O 1
ATOM 1564 N N . VAL A 1 194 ? 8.355 -1.870 0.677 1.00 94.75 194 VAL A N 1
ATOM 1565 C CA . VAL A 1 194 ? 6.913 -1.941 0.415 1.00 94.75 194 VAL A CA 1
ATOM 1566 C C . VAL A 1 194 ? 6.648 -3.086 -0.549 1.00 94.75 194 VAL A C 1
ATOM 1568 O O . VAL A 1 194 ? 7.221 -3.110 -1.632 1.00 94.75 194 VAL A O 1
ATOM 1571 N N . ASN A 1 195 ? 5.749 -4.002 -0.202 1.00 92.81 195 ASN A N 1
ATOM 1572 C CA . ASN A 1 195 ? 5.224 -4.999 -1.131 1.00 92.81 195 ASN A CA 1
ATOM 1573 C C . ASN A 1 195 ? 3.716 -4.837 -1.264 1.00 92.81 195 ASN A C 1
ATOM 1575 O O . ASN A 1 195 ? 3.015 -4.591 -0.287 1.00 92.81 195 ASN A O 1
ATOM 1579 N N . LEU A 1 196 ? 3.213 -5.017 -2.475 1.00 94.81 196 LEU A N 1
ATOM 1580 C CA . LEU A 1 196 ? 1.798 -5.052 -2.767 1.00 94.81 196 LEU A CA 1
ATOM 1581 C C . LEU A 1 196 ? 1.470 -6.290 -3.586 1.00 94.81 196 LEU A C 1
ATOM 1583 O O . LEU A 1 196 ? 2.025 -6.497 -4.664 1.00 94.81 196 LEU A O 1
ATOM 1587 N N . LEU A 1 197 ? 0.513 -7.062 -3.095 1.00 92.75 197 LEU A N 1
ATOM 1588 C CA . LEU A 1 197 ? -0.132 -8.145 -3.819 1.00 92.75 197 LEU A CA 1
ATOM 1589 C C . LEU A 1 197 ? -1.516 -7.665 -4.251 1.00 92.75 197 LEU A C 1
ATOM 1591 O O . LEU A 1 197 ? -2.270 -7.144 -3.433 1.00 92.75 197 LEU A O 1
ATOM 1595 N N . LEU A 1 198 ? -1.855 -7.837 -5.523 1.00 90.56 198 LEU A N 1
ATOM 1596 C CA . LEU A 1 198 ? -3.128 -7.402 -6.091 1.00 90.56 198 LEU A CA 1
ATOM 1597 C C . LEU A 1 198 ? -3.697 -8.499 -6.992 1.00 90.56 198 LEU A C 1
ATOM 1599 O O . LEU A 1 198 ? -2.968 -8.974 -7.859 1.00 90.56 198 LEU A O 1
ATOM 1603 N N . PRO A 1 199 ? -4.985 -8.864 -6.902 1.00 89.75 199 PRO A N 1
ATOM 1604 C CA . PRO A 1 199 ? -5.599 -9.726 -7.901 1.00 89.75 199 PRO A CA 1
ATOM 1605 C C . PRO A 1 199 ? -5.438 -9.157 -9.313 1.00 89.75 199 PRO A C 1
ATOM 1607 O O . PRO A 1 199 ? -5.805 -8.014 -9.582 1.00 89.75 199 PRO A O 1
ATOM 1610 N N . THR A 1 200 ? -4.904 -9.954 -10.240 1.00 86.00 200 THR A N 1
ATOM 1611 C CA . THR A 1 200 ? -4.513 -9.512 -11.591 1.00 86.00 200 THR A CA 1
ATOM 1612 C C . THR A 1 200 ? -5.669 -8.890 -12.374 1.00 86.00 200 THR A C 1
ATOM 1614 O O . THR A 1 200 ? -5.449 -8.008 -13.201 1.00 86.00 200 THR A O 1
ATOM 1617 N N . VAL A 1 201 ? -6.914 -9.262 -12.064 1.00 87.44 201 VAL A N 1
ATOM 1618 C CA . VAL A 1 201 ? -8.125 -8.645 -12.631 1.00 87.44 201 VAL A CA 1
ATOM 1619 C C . VAL A 1 201 ? -8.222 -7.134 -12.368 1.00 87.44 201 VAL A C 1
ATOM 1621 O O . VAL A 1 201 ? -8.813 -6.417 -13.171 1.00 87.44 201 VAL A O 1
ATOM 1624 N N . HIS A 1 202 ? -7.612 -6.637 -11.288 1.00 89.88 202 HIS A N 1
ATOM 1625 C CA . HIS A 1 202 ? -7.596 -5.218 -10.923 1.00 89.88 202 HIS A CA 1
ATOM 1626 C C . HIS A 1 202 ? -6.405 -4.455 -11.503 1.00 89.88 202 HIS A C 1
ATOM 1628 O O . HIS A 1 202 ? -6.446 -3.231 -11.570 1.00 89.88 202 HIS A O 1
ATOM 1634 N N . LYS A 1 203 ? -5.367 -5.145 -11.990 1.00 88.62 203 LYS A N 1
ATOM 1635 C CA . LYS A 1 203 ? -4.134 -4.522 -12.499 1.00 88.62 203 LYS A CA 1
ATOM 1636 C C . LYS A 1 203 ? -4.393 -3.430 -13.543 1.00 88.62 203 LYS A C 1
ATOM 1638 O O . LYS A 1 203 ? -3.768 -2.379 -13.498 1.00 88.62 203 LYS A O 1
ATOM 1643 N N . GLY A 1 204 ? -5.330 -3.653 -14.470 1.00 88.19 204 GLY A N 1
ATOM 1644 C CA . GLY A 1 204 ? -5.656 -2.687 -15.530 1.00 88.19 204 GLY A CA 1
ATOM 1645 C C . GLY A 1 204 ? -6.336 -1.400 -15.043 1.00 88.19 204 GLY A C 1
ATOM 1646 O O . GLY A 1 204 ? -6.397 -0.427 -15.795 1.00 88.19 204 GLY A O 1
ATOM 1647 N N . GLN A 1 205 ? -6.838 -1.403 -13.806 1.00 92.44 205 GLN A N 1
ATOM 1648 C CA . GLN A 1 205 ? -7.512 -0.281 -13.146 1.00 92.44 205 GLN A CA 1
ATOM 1649 C C . GLN A 1 205 ? -6.558 0.537 -12.270 1.00 92.44 205 GLN A C 1
ATOM 1651 O O . GLN A 1 205 ? -6.921 1.621 -11.819 1.00 92.44 205 GLN A O 1
ATOM 1656 N N . MET A 1 206 ? -5.347 0.033 -12.036 1.00 94.19 206 MET A N 1
ATOM 1657 C CA . MET A 1 206 ? -4.370 0.704 -11.197 1.00 94.19 206 MET A CA 1
ATOM 1658 C C . MET A 1 206 ? -3.624 1.804 -11.962 1.00 94.19 206 MET A C 1
ATOM 1660 O O . MET A 1 206 ? -3.451 1.756 -13.182 1.00 94.19 206 MET A O 1
ATOM 1664 N N . CYS A 1 207 ? -3.171 2.799 -11.212 1.00 93.81 207 CYS A N 1
ATOM 1665 C CA . CYS A 1 207 ? -2.327 3.909 -11.639 1.00 93.81 207 CYS A CA 1
ATOM 1666 C C . CYS A 1 207 ? -1.204 4.132 -10.609 1.00 93.81 207 CYS A C 1
ATOM 1668 O O . CYS A 1 207 ? -1.143 3.445 -9.582 1.00 93.81 207 CYS A O 1
ATOM 1670 N N . GLY A 1 208 ? -0.306 5.081 -10.881 1.00 94.31 208 GLY A N 1
ATOM 1671 C CA . GLY A 1 208 ? 0.883 5.335 -10.063 1.00 94.31 208 GLY A CA 1
ATOM 1672 C C . GLY A 1 208 ? 2.101 4.539 -10.530 1.00 94.31 208 GLY A C 1
ATOM 1673 O O . GLY A 1 208 ? 2.022 3.778 -11.494 1.00 94.31 208 GLY A O 1
ATOM 1674 N N . LEU A 1 209 ? 3.205 4.671 -9.799 1.00 94.81 209 LEU A N 1
ATOM 1675 C CA . LEU A 1 209 ? 4.492 4.044 -10.111 1.00 94.81 209 LEU A CA 1
ATOM 1676 C C . LEU A 1 209 ? 4.411 2.520 -10.342 1.00 94.81 209 LEU A C 1
ATOM 1678 O O . LEU A 1 209 ? 5.020 1.995 -11.271 1.00 94.81 209 LEU A O 1
ATOM 1682 N N . CYS A 1 210 ? 3.616 1.789 -9.554 1.00 94.62 210 CYS A N 1
ATOM 1683 C CA . CYS A 1 210 ? 3.422 0.340 -9.731 1.00 94.62 210 CYS A CA 1
ATOM 1684 C C . CYS A 1 210 ? 2.691 -0.047 -11.022 1.00 94.62 210 CYS A C 1
ATOM 1686 O O . CYS A 1 210 ? 2.643 -1.227 -11.374 1.00 94.62 210 CYS A O 1
ATOM 1688 N N . SER A 1 211 ? 2.058 0.919 -11.679 1.00 88.56 211 SER A N 1
ATOM 1689 C CA . SER A 1 211 ? 1.233 0.723 -12.873 1.00 88.56 211 SER A CA 1
ATOM 1690 C C . SER A 1 211 ? 1.776 1.477 -14.073 1.00 88.56 211 SER A C 1
ATOM 1692 O O . SER A 1 211 ? 1.099 1.479 -15.103 1.00 88.56 211 SER A O 1
ATOM 1694 N N . ASP A 1 212 ? 2.946 2.115 -13.926 1.00 67.88 212 ASP A N 1
ATOM 1695 C CA . ASP A 1 212 ? 3.523 2.962 -14.955 1.00 67.88 212 ASP A CA 1
ATOM 1696 C C . ASP A 1 212 ? 3.565 2.183 -16.271 1.00 67.88 212 ASP A C 1
ATOM 1698 O O . ASP A 1 212 ? 4.067 1.049 -16.365 1.00 67.88 212 ASP A O 1
ATOM 1702 N N . ARG A 1 213 ? 2.826 2.744 -17.225 1.00 55.47 213 ARG A N 1
ATOM 1703 C CA . ARG A 1 213 ? 2.504 2.125 -18.503 1.00 55.47 213 ARG A CA 1
ATOM 1704 C C . ARG A 1 213 ? 3.683 2.342 -19.447 1.00 55.47 213 ARG A C 1
ATOM 1706 O O . ARG A 1 213 ? 4.583 3.128 -19.190 1.00 55.47 213 ARG A O 1
ATOM 1713 N N . GLU A 1 214 ? 3.693 1.570 -20.524 1.00 44.91 214 GLU A N 1
ATOM 1714 C CA . GLU A 1 214 ? 4.400 1.960 -21.750 1.00 44.91 214 GLU A CA 1
ATOM 1715 C C . GLU A 1 214 ? 4.047 3.373 -22.201 1.00 44.91 214 GLU A C 1
ATOM 1717 O O . GLU A 1 214 ? 2.845 3.723 -22.111 1.00 44.91 214 GLU A O 1
#

Solvent-accessible surface area (backbone atoms only — not comparable to full-atom values): 12290 Å² total; per-residue (Å²): 133,82,86,79,85,57,77,50,77,46,74,48,96,87,50,74,36,31,40,39,34,49,85,87,45,82,46,81,40,76,57,77,73,79,84,57,91,86,56,90,62,88,74,72,84,73,79,62,84,80,51,60,28,48,26,34,36,52,83,51,40,32,36,16,51,81,77,42,80,43,75,61,44,71,71,65,44,58,78,41,50,54,91,72,24,28,41,41,30,29,40,67,47,100,74,60,51,38,35,37,30,40,30,52,93,55,48,31,39,39,41,37,42,79,97,44,38,38,40,38,40,70,51,71,95,48,101,76,62,60,100,78,69,72,73,46,55,45,34,33,38,71,90,77,42,81,44,70,26,78,95,38,74,49,49,37,55,78,87,48,96,72,46,40,33,38,41,32,54,51,96,84,61,26,39,38,37,40,32,59,79,65,60,29,36,42,35,42,37,73,87,48,26,35,39,35,42,31,37,40,90,50,54,87,38,38,33,43,63,32,41,66,70,135

Sequence (214 aa):
MTDHIDVQARVLQWSNDTEIQINGGTIWFPSRFYHNVKMQHSYTSRIEYGFLSVCSLIYDKLTTFNDRVLQLTNEVRDEYRVRDSFLLTADCSLTPKMAVFVLDDQKGVQIYTGGNYLIYEPGGNSYNASSNSSPTMTVNINDEQLIDLRNIVYQYPPDDEFYDFRVYIDREGVLVVENQLNGAVVQYGPAGIVNLLLPTVHKGQMCGLCSDRE

Organism: Anopheles coluzzii (NCBI:txid1518534)

InterPro domains:
  IPR050733 Vitellogenin/Apolipophorin [PTHR23345] (26-212)